Protein AF-A0A3M1GR40-F1 (afdb_monomer)

Nearest PDB structures (foldseek):
  3zx6-assembly1_A  TM=4.161E-01  e=8.508E-01  Archaeoglobus fulgidus DSM 4304
  8i4v-assembly1_A  TM=2.698E-01  e=1.236E+00  Saccharomyces cerevisiae S288C
  5nnv-assembly2_B  TM=3.455E-01  e=3.229E+00  Bacillus subtilis subsp. subtilis str. 168

Structure (mmCIF, N/CA/C/O backbone):
data_AF-A0A3M1GR40-F1
#
_entry.id   AF-A0A3M1GR40-F1
#
loop_
_atom_site.group_PDB
_atom_site.id
_atom_site.type_symbol
_atom_site.label_atom_id
_atom_site.label_alt_id
_atom_site.label_comp_id
_atom_site.label_asym_id
_atom_site.label_entity_id
_atom_site.label_seq_id
_atom_site.pdbx_PDB_ins_code
_atom_site.Cartn_x
_atom_site.Cartn_y
_atom_site.Cartn_z
_atom_site.occupancy
_atom_site.B_iso_or_equiv
_atom_site.auth_seq_id
_atom_site.auth_comp_id
_atom_site.auth_asym_id
_atom_site.auth_atom_id
_atom_site.pdbx_PDB_model_num
ATOM 1 N N . MET A 1 1 ? -37.487 0.324 47.961 1.00 52.28 1 MET A N 1
ATOM 2 C CA . MET A 1 1 ? -36.800 1.631 47.841 1.00 52.28 1 MET A CA 1
ATOM 3 C C . MET A 1 1 ? -36.993 2.148 46.426 1.00 52.28 1 MET A C 1
ATOM 5 O O . MET A 1 1 ? -36.782 1.381 45.498 1.00 52.28 1 MET A O 1
ATOM 9 N N . ASP A 1 2 ? -37.386 3.411 46.249 1.00 66.00 2 ASP A N 1
ATOM 10 C CA . ASP A 1 2 ? -37.457 4.036 44.921 1.00 66.00 2 ASP A CA 1
ATOM 11 C C . ASP A 1 2 ? -36.054 4.496 44.481 1.00 66.00 2 ASP A C 1
ATOM 13 O O . ASP A 1 2 ? -35.613 5.621 44.739 1.00 66.00 2 ASP A O 1
ATOM 17 N N . ILE A 1 3 ? -35.320 3.570 43.860 1.00 63.16 3 ILE A N 1
ATOM 18 C CA . ILE A 1 3 ? -33.939 3.755 43.388 1.00 63.16 3 ILE A CA 1
ATOM 19 C C . ILE A 1 3 ? -33.863 4.894 42.358 1.00 63.16 3 ILE A C 1
ATOM 21 O O . ILE A 1 3 ? -32.904 5.671 42.349 1.00 63.16 3 ILE A O 1
ATOM 25 N N . ARG A 1 4 ? -34.906 5.057 41.533 1.00 61.78 4 ARG A N 1
ATOM 26 C CA . ARG A 1 4 ? -34.975 6.104 40.505 1.00 61.78 4 ARG A CA 1
ATOM 27 C C . ARG A 1 4 ? -35.069 7.490 41.131 1.00 61.78 4 ARG A C 1
ATOM 29 O O . ARG A 1 4 ? -34.371 8.406 40.692 1.00 61.78 4 ARG A O 1
ATOM 36 N N . GLY A 1 5 ? -35.874 7.636 42.183 1.00 66.94 5 GLY A N 1
ATOM 37 C CA . GLY A 1 5 ? -35.961 8.874 42.958 1.00 66.94 5 GLY A CA 1
ATOM 38 C C . GLY A 1 5 ? -34.639 9.248 43.640 1.00 66.94 5 GLY A C 1
ATOM 39 O O . GLY A 1 5 ? -34.243 10.416 43.626 1.00 66.94 5 GLY A O 1
ATOM 40 N N . ALA A 1 6 ? -33.922 8.261 44.187 1.00 61.31 6 ALA A N 1
ATOM 41 C CA . ALA A 1 6 ? -32.633 8.471 44.850 1.00 61.31 6 ALA A CA 1
ATOM 42 C C . ALA A 1 6 ? -31.512 8.863 43.870 1.00 61.31 6 ALA A C 1
ATOM 44 O O . ALA A 1 6 ? -30.743 9.785 44.154 1.00 61.31 6 ALA A O 1
ATOM 45 N N . LEU A 1 7 ? -31.450 8.221 42.698 1.00 65.25 7 LEU A N 1
ATOM 46 C CA . LEU A 1 7 ? -30.501 8.574 41.638 1.00 65.25 7 LEU A CA 1
ATOM 47 C C . LEU A 1 7 ? -30.764 9.981 41.100 1.00 65.25 7 LEU A C 1
ATOM 49 O O . LEU A 1 7 ? -29.833 10.780 41.051 1.00 65.25 7 LEU A O 1
ATOM 53 N N . ARG A 1 8 ? -32.026 10.334 40.808 1.00 69.06 8 ARG A N 1
ATOM 54 C CA . ARG A 1 8 ? -32.392 11.683 40.333 1.00 69.06 8 ARG A CA 1
ATOM 55 C C . ARG A 1 8 ? -31.974 12.799 41.289 1.00 69.06 8 ARG A C 1
ATOM 57 O O . ARG A 1 8 ? -31.613 13.873 40.822 1.00 69.06 8 ARG A O 1
ATOM 64 N N . LYS A 1 9 ? -32.023 12.558 42.604 1.00 59.38 9 LYS A N 1
ATOM 65 C CA . LYS A 1 9 ? -31.605 13.538 43.622 1.00 59.38 9 LYS A CA 1
ATOM 66 C C . LYS A 1 9 ? -30.085 13.707 43.719 1.00 59.38 9 LYS A C 1
ATOM 68 O O . LYS A 1 9 ? -29.641 14.744 44.196 1.00 59.38 9 LYS A O 1
ATOM 73 N N . ARG A 1 10 ? -29.295 12.710 43.300 1.00 55.69 10 ARG A N 1
ATOM 74 C CA . ARG A 1 10 ? -27.820 12.741 43.350 1.00 55.69 10 ARG A CA 1
ATOM 75 C C . ARG A 1 10 ? -27.152 13.057 42.013 1.00 55.69 10 ARG A C 1
ATOM 77 O O . ARG A 1 10 ? -26.004 13.486 42.014 1.00 55.69 10 ARG A O 1
ATOM 84 N N . THR A 1 11 ? -27.826 12.847 40.886 1.00 60.72 11 THR A N 1
ATOM 85 C CA . THR A 1 11 ? -27.297 13.215 39.569 1.00 60.72 11 THR A CA 1
ATOM 86 C C . THR A 1 11 ? -27.483 14.707 39.324 1.00 60.72 11 THR A C 1
ATOM 88 O O . THR A 1 11 ? -28.595 15.169 39.067 1.00 60.72 11 THR A O 1
ATOM 91 N N . GLU A 1 12 ? -26.388 15.459 39.385 1.00 71.19 12 GLU A N 1
ATOM 92 C CA . GLU A 1 12 ? -26.372 16.875 39.033 1.00 71.19 12 GLU A CA 1
ATOM 93 C C . GLU A 1 12 ? -26.513 17.027 37.510 1.00 71.19 12 GLU A C 1
ATOM 95 O O . GLU A 1 12 ? -25.747 16.452 36.731 1.00 71.19 12 GLU A O 1
ATOM 100 N N . ARG A 1 13 ? -27.524 17.777 37.057 1.00 65.81 13 ARG A N 1
ATOM 101 C CA . ARG A 1 13 ? -27.704 18.077 35.632 1.00 65.81 13 ARG A CA 1
ATOM 102 C C . ARG A 1 13 ? -26.687 19.133 35.215 1.00 65.81 13 ARG A C 1
ATOM 104 O O . ARG A 1 13 ? -26.934 20.325 35.363 1.00 65.81 13 ARG A O 1
ATOM 111 N N . VAL A 1 14 ? -25.557 18.696 34.669 1.00 76.12 14 VAL A N 1
ATOM 112 C CA . VAL A 1 14 ? -24.568 19.605 34.081 1.00 76.12 14 VAL A CA 1
ATOM 113 C C . VAL A 1 14 ? -24.904 19.816 32.599 1.00 76.12 14 VAL A C 1
ATOM 115 O O . VAL A 1 14 ? -24.970 18.839 31.851 1.00 76.12 14 VAL A O 1
ATOM 118 N N . PRO A 1 15 ? -25.130 21.060 32.138 1.00 77.88 15 PRO A N 1
ATOM 119 C CA . PRO A 1 15 ? -25.413 21.321 30.731 1.00 77.88 15 PRO A CA 1
ATOM 120 C C . PRO A 1 15 ? -24.187 21.016 29.858 1.00 77.88 15 PRO A C 1
ATOM 122 O O . PRO A 1 15 ? -23.057 21.329 30.235 1.00 77.88 15 PRO A O 1
ATOM 125 N N . LEU A 1 16 ? -24.415 20.475 28.656 1.00 76.12 16 LEU A N 1
ATOM 126 C CA . LEU A 1 16 ? -23.364 20.072 27.704 1.00 76.12 16 LEU A CA 1
ATOM 127 C C . LEU A 1 16 ? -22.321 21.172 27.451 1.00 76.12 16 LEU A C 1
ATOM 129 O O . LEU A 1 16 ? -21.125 20.908 27.493 1.00 76.12 16 LEU A O 1
ATOM 133 N N . ARG A 1 17 ? -22.754 22.432 27.319 1.00 81.38 17 ARG A N 1
ATOM 134 C CA . ARG A 1 17 ? -21.855 23.587 27.128 1.00 81.38 17 ARG A CA 1
ATOM 135 C C . ARG A 1 17 ? -20.876 23.814 28.287 1.00 81.38 17 ARG A C 1
ATOM 137 O O . ARG A 1 17 ? -19.798 24.362 28.080 1.00 81.38 17 ARG A O 1
ATOM 144 N N . ALA A 1 18 ? -21.240 23.441 29.515 1.00 81.88 18 ALA A N 1
ATOM 145 C CA . ALA A 1 18 ? -20.346 23.553 30.669 1.00 81.88 18 ALA A CA 1
ATOM 146 C C . ALA A 1 18 ? -19.299 22.428 30.692 1.00 81.88 18 ALA A C 1
ATOM 148 O O . ALA A 1 18 ? -18.180 22.643 31.156 1.00 81.88 18 ALA A O 1
ATOM 149 N N . LEU A 1 19 ? -19.643 21.252 30.158 1.00 80.25 19 LEU A N 1
ATOM 150 C CA . LEU A 1 19 ? -18.709 20.140 29.968 1.00 80.25 19 LEU A CA 1
ATOM 151 C C . LEU A 1 19 ? -17.734 20.437 28.822 1.00 80.25 19 LEU A C 1
ATOM 153 O O . LEU A 1 19 ? -16.531 20.246 28.980 1.00 80.25 19 LEU A O 1
ATOM 157 N N . GLU A 1 20 ? -18.226 21.030 27.738 1.00 82.19 20 GLU A N 1
ATOM 158 C CA . GLU A 1 20 ? -17.416 21.461 26.599 1.00 82.19 20 GLU A CA 1
ATOM 159 C C . GLU A 1 20 ? -16.389 22.541 26.986 1.00 82.19 20 GLU A C 1
ATOM 161 O O . GLU A 1 20 ? -15.205 22.400 26.682 1.00 82.19 20 GLU A O 1
ATOM 166 N N . ARG A 1 21 ? -16.786 23.564 27.767 1.00 88.44 21 ARG A N 1
ATOM 167 C CA . ARG A 1 21 ? -15.850 24.570 28.325 1.00 88.44 21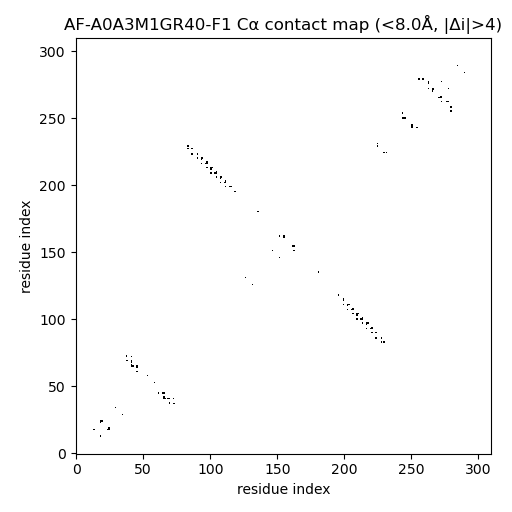 ARG A CA 1
ATOM 168 C C . ARG A 1 21 ? -14.785 23.975 29.246 1.00 88.44 21 ARG A C 1
ATOM 170 O O . ARG A 1 21 ? -13.725 24.567 29.411 1.00 88.44 21 ARG A O 1
ATOM 177 N N . ARG A 1 22 ? -15.066 22.824 29.858 1.00 83.50 22 ARG A N 1
ATOM 178 C CA . ARG A 1 22 ? -14.111 22.064 30.678 1.00 83.50 22 ARG A CA 1
ATOM 179 C C . ARG A 1 22 ? -13.243 21.108 29.849 1.00 83.50 22 ARG A C 1
ATOM 181 O O . ARG A 1 22 ? -12.450 20.372 30.422 1.00 83.50 22 ARG A O 1
ATOM 188 N N . GLY A 1 23 ? -13.379 21.120 28.522 1.00 82.12 23 GLY A N 1
ATOM 189 C CA . GLY A 1 23 ? -12.598 20.297 27.600 1.00 82.12 23 GLY A CA 1
ATOM 190 C C . GLY A 1 23 ? -13.147 18.884 27.388 1.00 82.12 23 GLY A C 1
ATOM 191 O O . GLY A 1 23 ? -12.517 18.088 26.691 1.00 82.12 23 GLY A O 1
ATOM 192 N N . PHE A 1 24 ? -14.316 18.549 27.941 1.00 71.69 24 PHE A N 1
ATOM 193 C CA . PHE A 1 24 ? -14.949 17.254 27.702 1.00 71.69 24 PHE A CA 1
ATOM 194 C C . PHE A 1 24 ? -15.697 17.285 26.367 1.00 71.69 24 PHE A C 1
ATOM 196 O O . PHE A 1 24 ? -16.754 17.900 26.253 1.00 71.69 24 PHE A O 1
ATOM 203 N N . ARG A 1 25 ? -15.145 16.609 25.353 1.00 67.81 25 ARG A N 1
ATOM 204 C CA . ARG A 1 25 ? -15.776 16.458 24.026 1.00 67.81 25 ARG A CA 1
ATOM 205 C C . ARG A 1 25 ? -16.829 15.349 23.976 1.00 67.81 25 ARG A C 1
ATOM 207 O O . ARG A 1 25 ? -17.653 15.325 23.073 1.00 67.81 25 ARG A O 1
ATOM 214 N N . SER A 1 26 ? -16.798 14.427 24.931 1.00 65.25 26 SER A N 1
ATOM 215 C CA . SER A 1 26 ? -17.775 13.350 25.071 1.00 65.25 26 SER A CA 1
ATOM 216 C C . SER A 1 26 ? -18.008 13.047 26.546 1.00 65.25 26 SER A C 1
ATOM 218 O O . SER A 1 26 ? -17.108 13.173 27.379 1.00 65.25 26 SER A O 1
ATOM 220 N N . VAL A 1 27 ? -19.245 12.680 26.871 1.00 70.19 27 VAL A N 1
ATOM 221 C CA . VAL A 1 27 ? -19.681 12.350 28.228 1.00 70.19 27 VAL A CA 1
ATOM 222 C C . VAL A 1 27 ? -20.248 10.945 28.171 1.00 70.19 27 VAL A C 1
ATOM 224 O O . VAL A 1 27 ? -21.226 10.702 27.468 1.00 70.19 27 VAL A O 1
ATOM 227 N N . GLN A 1 28 ? -19.628 10.008 28.884 1.00 60.41 28 GLN A N 1
ATOM 228 C CA . GLN A 1 28 ? -20.180 8.664 29.003 1.00 60.41 28 GLN A CA 1
ATOM 229 C C . GLN A 1 28 ? -21.369 8.700 29.955 1.00 60.41 28 GLN A C 1
ATOM 231 O O . GLN A 1 28 ? -21.217 8.942 31.153 1.00 60.41 28 GLN A O 1
ATOM 236 N N . VAL A 1 29 ? -22.553 8.461 29.404 1.00 74.69 29 VAL A N 1
ATOM 237 C CA . VAL A 1 29 ? -23.775 8.292 30.181 1.00 74.69 29 VAL A CA 1
ATOM 238 C C . VAL A 1 29 ? -23.969 6.795 30.391 1.00 74.69 29 VAL A C 1
ATOM 240 O O . VAL A 1 29 ? -23.977 6.028 29.430 1.00 74.69 29 VAL A O 1
ATOM 243 N N . LEU A 1 30 ? -24.081 6.364 31.647 1.00 72.25 30 LEU A N 1
ATOM 244 C CA . LEU A 1 30 ? -24.491 4.996 31.950 1.00 72.25 30 LEU A CA 1
ATOM 245 C C . LEU A 1 30 ? -25.978 4.858 31.629 1.00 72.25 30 LEU A C 1
ATOM 247 O O . LEU A 1 30 ? -26.785 5.653 32.112 1.00 72.25 30 LEU A O 1
ATOM 251 N N . ASP A 1 31 ? -26.331 3.851 30.831 1.00 79.44 31 ASP A N 1
ATOM 252 C CA . ASP A 1 31 ? -27.732 3.513 30.592 1.00 79.44 31 ASP A CA 1
ATOM 253 C C . ASP A 1 31 ? -28.401 3.110 31.916 1.00 79.44 31 ASP A C 1
ATOM 255 O O . ASP A 1 31 ? -27.802 2.441 32.765 1.00 79.44 31 ASP A O 1
ATOM 259 N N . MET A 1 32 ? -29.660 3.510 32.084 1.00 77.94 32 MET A N 1
ATOM 260 C CA . MET A 1 32 ? -30.473 3.166 33.245 1.00 77.94 32 MET A CA 1
ATOM 261 C C . MET A 1 32 ? -30.549 1.649 33.426 1.00 77.94 32 MET A C 1
ATOM 263 O O . MET A 1 32 ? -30.427 1.175 34.550 1.00 77.94 32 MET A O 1
ATOM 267 N N . ARG A 1 33 ? -30.655 0.883 32.332 1.00 74.94 33 ARG A N 1
ATOM 268 C CA . ARG A 1 33 ? -30.658 -0.590 32.379 1.00 74.94 33 ARG A CA 1
ATOM 269 C C . ARG A 1 33 ? -29.377 -1.152 32.992 1.00 74.94 33 ARG A C 1
ATOM 271 O O . ARG A 1 33 ? -29.419 -2.096 33.774 1.00 74.94 33 ARG A O 1
ATOM 278 N N . THR A 1 34 ? -28.233 -0.550 32.674 1.00 74.31 34 THR A N 1
ATOM 279 C CA . THR A 1 34 ? -26.935 -0.946 33.233 1.00 74.31 34 THR A CA 1
ATOM 280 C C . THR A 1 34 ? -26.857 -0.633 34.720 1.00 74.31 34 THR A C 1
ATOM 282 O O . THR A 1 34 ? -26.359 -1.453 35.485 1.00 74.31 34 THR A O 1
ATOM 285 N N . ILE A 1 35 ? -27.367 0.528 35.139 1.00 81.31 35 ILE A N 1
ATOM 286 C CA . ILE A 1 35 ? -27.429 0.894 36.558 1.00 81.31 35 ILE A CA 1
ATOM 287 C C . ILE A 1 35 ? -28.346 -0.073 37.311 1.00 81.31 35 ILE A C 1
ATOM 289 O O . ILE A 1 35 ? -27.940 -0.593 38.344 1.00 81.31 35 ILE A O 1
ATOM 293 N N . GLU A 1 36 ? -29.543 -0.350 36.785 1.00 81.12 36 GLU A N 1
ATOM 294 C CA . GLU A 1 36 ? -30.488 -1.313 37.362 1.00 81.12 36 GLU A CA 1
ATOM 295 C C . GLU A 1 36 ? -29.836 -2.696 37.508 1.00 81.12 36 GLU A C 1
ATOM 297 O O . GLU A 1 36 ? -29.871 -3.261 38.596 1.00 81.12 36 GLU A O 1
ATOM 302 N N . ARG A 1 37 ? -29.130 -3.182 36.476 1.00 80.56 37 ARG A N 1
ATOM 303 C CA . ARG A 1 37 ? -28.383 -4.448 36.527 1.00 80.56 37 ARG A CA 1
ATOM 304 C C . ARG A 1 37 ? -27.306 -4.465 37.616 1.00 80.56 37 ARG A C 1
ATOM 306 O O . ARG A 1 37 ? -27.267 -5.410 38.391 1.00 80.56 37 ARG A O 1
ATOM 313 N N . ILE A 1 38 ? -26.462 -3.431 37.697 1.00 79.19 38 ILE A N 1
ATOM 314 C CA . ILE A 1 38 ? -25.390 -3.351 38.709 1.00 79.19 38 ILE A CA 1
ATOM 315 C C . ILE A 1 38 ? -25.983 -3.311 40.124 1.00 79.19 38 ILE A C 1
ATOM 317 O O . ILE A 1 38 ? -25.435 -3.914 41.042 1.00 79.19 38 ILE A O 1
ATOM 321 N N . VAL A 1 39 ? -27.104 -2.607 40.314 1.00 82.69 39 VAL A N 1
ATOM 322 C CA . VAL A 1 39 ? -27.797 -2.573 41.608 1.00 82.69 39 VAL A CA 1
ATOM 323 C C . VAL A 1 39 ? -28.384 -3.943 41.946 1.00 82.69 39 VAL A C 1
ATOM 325 O O . VAL A 1 39 ? -28.192 -4.399 43.069 1.00 82.69 39 VAL A O 1
ATOM 328 N N . SER A 1 40 ? -29.063 -4.605 41.005 1.00 79.50 40 SER A N 1
ATOM 329 C CA . SER A 1 40 ? -29.600 -5.955 41.203 1.00 79.50 40 SER A CA 1
ATOM 330 C C . SER A 1 40 ? -28.504 -6.950 41.579 1.00 79.50 40 SER A C 1
ATOM 332 O O . SER A 1 40 ? -28.652 -7.649 42.573 1.00 79.50 40 SER A O 1
ATOM 334 N N . GLU A 1 41 ? -27.382 -6.944 40.857 1.00 79.31 41 GLU A N 1
ATOM 335 C CA . GLU A 1 41 ? -26.243 -7.835 41.102 1.00 79.31 41 GLU A CA 1
ATOM 336 C C . GLU A 1 41 ? -25.580 -7.568 42.464 1.00 79.31 41 GLU A C 1
ATOM 338 O O . GLU A 1 41 ? -25.295 -8.502 43.210 1.00 79.31 41 GLU A O 1
ATOM 343 N N . ALA A 1 42 ? -25.403 -6.296 42.845 1.00 79.81 42 ALA A N 1
ATOM 344 C CA . ALA A 1 42 ? -24.881 -5.933 44.165 1.00 79.81 42 ALA A CA 1
ATOM 345 C C . ALA A 1 42 ? -25.801 -6.409 45.302 1.00 79.81 42 ALA A C 1
ATOM 347 O O . ALA A 1 42 ? -25.334 -6.919 46.317 1.00 79.81 42 ALA A O 1
ATOM 348 N N . VAL A 1 43 ? -27.114 -6.230 45.139 1.00 80.56 43 VAL A N 1
ATOM 349 C CA . VAL A 1 43 ? -28.114 -6.636 46.133 1.00 80.56 43 VAL A CA 1
ATOM 350 C C . VAL A 1 43 ? -28.176 -8.162 46.243 1.00 80.56 43 VAL A C 1
ATOM 352 O O . VAL A 1 43 ? -28.169 -8.689 47.352 1.00 80.56 43 VAL A O 1
ATOM 355 N N . GLU A 1 44 ? -28.174 -8.871 45.116 1.00 79.38 44 GLU A N 1
ATOM 356 C CA . GLU A 1 44 ? -28.170 -10.334 45.056 1.00 79.38 44 GLU A CA 1
ATOM 357 C C . GLU A 1 44 ? -26.922 -10.930 45.724 1.00 79.38 44 GLU A C 1
ATOM 359 O O . GLU A 1 44 ? -27.051 -11.816 46.566 1.00 79.38 44 GLU A O 1
ATOM 364 N N . GLN A 1 45 ? -25.726 -10.387 45.464 1.00 79.62 45 GLN A N 1
ATOM 365 C CA . GLN A 1 45 ? -24.488 -10.838 46.116 1.00 79.62 45 GLN A CA 1
ATOM 366 C C . GLN A 1 45 ? -24.516 -10.680 47.643 1.00 79.62 45 GLN A C 1
ATOM 368 O O . GLN A 1 45 ? -23.987 -11.530 48.361 1.00 79.62 45 GLN A O 1
ATOM 373 N N . VAL A 1 46 ? -25.132 -9.609 48.153 1.00 82.12 46 VAL A N 1
ATOM 374 C CA . VAL A 1 46 ? -25.282 -9.406 49.601 1.00 82.12 46 VAL A CA 1
ATOM 375 C C . VAL A 1 46 ? -26.318 -10.367 50.187 1.00 82.12 46 VAL A C 1
ATOM 377 O O . VAL A 1 46 ? -26.072 -10.938 51.247 1.00 82.12 46 VAL A O 1
ATOM 380 N N . PHE A 1 47 ? -27.433 -10.616 49.494 1.00 78.75 47 PHE A N 1
ATOM 381 C CA . PHE A 1 47 ? -28.428 -11.599 49.939 1.00 78.75 47 PHE A CA 1
ATOM 382 C C . PHE A 1 47 ? -27.882 -13.030 49.960 1.00 78.75 47 PHE A C 1
ATOM 384 O O . PHE A 1 47 ? -28.145 -13.749 50.919 1.00 78.75 47 PHE A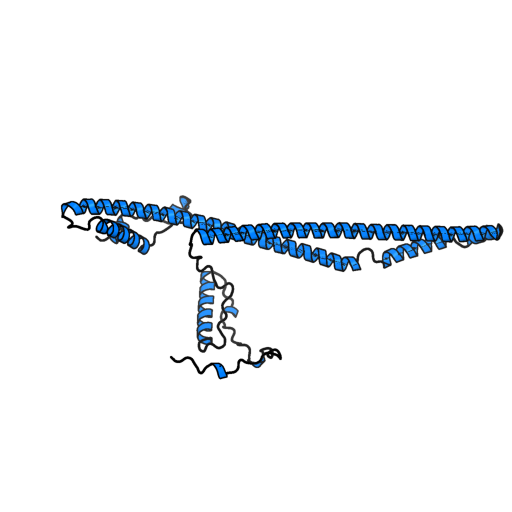 O 1
ATOM 391 N N . VAL A 1 48 ? -27.071 -13.419 48.972 1.00 81.06 48 VAL A N 1
ATOM 392 C CA . VAL A 1 48 ? -26.389 -14.725 48.953 1.00 81.06 48 VAL A CA 1
ATOM 393 C C . VAL A 1 48 ? -25.438 -14.879 50.148 1.00 81.06 48 VAL A C 1
ATOM 395 O O . VAL A 1 48 ? -25.310 -15.970 50.694 1.00 81.06 48 VAL A O 1
ATOM 398 N N . ARG A 1 49 ? -24.790 -13.799 50.609 1.00 81.56 49 ARG A N 1
ATOM 399 C CA . ARG A 1 49 ? -23.926 -13.847 51.807 1.00 81.56 49 ARG A CA 1
ATOM 400 C C . ARG A 1 49 ? -24.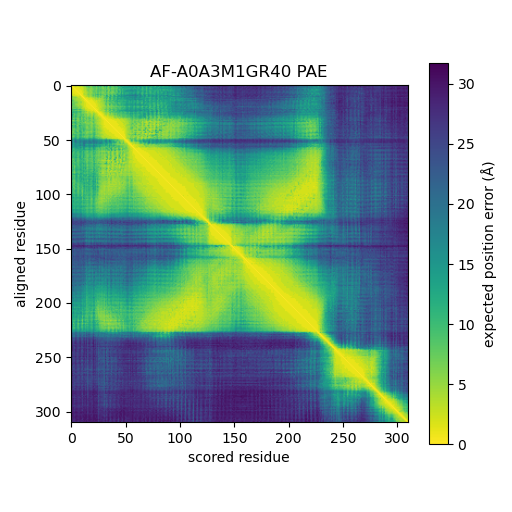708 -13.933 53.124 1.00 81.56 49 ARG A C 1
ATOM 402 O O . ARG A 1 49 ? -24.193 -14.515 54.075 1.00 81.56 49 ARG A O 1
ATOM 409 N N . HIS A 1 50 ? -25.923 -13.383 53.185 1.00 80.62 50 HIS A N 1
ATOM 410 C CA . HIS A 1 50 ? -26.769 -13.316 54.391 1.00 80.62 50 HIS A CA 1
ATOM 411 C C . HIS A 1 50 ? -27.944 -14.308 54.359 1.00 80.62 50 HIS A C 1
ATOM 413 O O . HIS A 1 50 ? -29.028 -14.007 54.845 1.00 80.62 50 HIS A O 1
ATOM 419 N N . GLU A 1 51 ? -27.737 -15.507 53.810 1.00 70.00 51 GLU A N 1
ATOM 420 C CA . GLU A 1 51 ? -28.748 -16.561 53.579 1.00 70.00 51 GLU A CA 1
ATOM 421 C C . GLU A 1 51 ? -29.550 -17.039 54.825 1.00 70.00 51 GLU A C 1
ATOM 423 O O . GLU A 1 51 ? -30.390 -17.932 54.715 1.00 70.00 51 GLU A O 1
ATOM 428 N N . ARG A 1 52 ? -29.341 -16.469 56.023 1.00 57.94 52 ARG A N 1
ATOM 429 C CA . ARG A 1 52 ? -30.057 -16.808 57.265 1.00 57.94 52 ARG A CA 1
ATOM 430 C C . ARG A 1 52 ? -30.688 -15.573 57.912 1.00 57.94 52 ARG A C 1
ATOM 432 O O . ARG A 1 52 ? -29.996 -14.609 58.194 1.00 57.94 52 ARG A O 1
ATOM 439 N N . GLU A 1 53 ? -32.002 -15.669 58.129 1.00 67.94 53 GLU A N 1
ATOM 440 C CA . GLU A 1 53 ? -32.901 -14.795 58.906 1.00 67.94 53 GLU A CA 1
ATOM 441 C C . GLU A 1 53 ? -32.387 -13.381 59.220 1.00 67.94 53 GLU A C 1
ATOM 443 O O . GLU A 1 53 ? -31.840 -13.118 60.285 1.00 67.94 53 GLU A O 1
ATOM 448 N N . VAL A 1 54 ? -32.665 -12.449 58.304 1.00 72.00 54 VAL A N 1
ATOM 449 C CA . VAL A 1 54 ? -32.309 -11.034 58.455 1.00 72.00 54 VAL A CA 1
ATOM 450 C C . VAL A 1 54 ? -33.092 -10.395 59.607 1.00 72.00 54 VAL A C 1
ATOM 452 O O . VAL A 1 54 ? -34.291 -10.111 59.484 1.00 72.00 54 VAL A O 1
ATOM 455 N N . SER A 1 55 ? -32.415 -10.110 60.718 1.00 80.06 55 SER A N 1
ATOM 456 C CA . SER A 1 55 ? -32.997 -9.386 61.850 1.00 80.06 55 SER A CA 1
ATOM 457 C C . SER A 1 55 ? -33.152 -7.884 61.542 1.00 80.06 55 SER A C 1
ATOM 459 O O . SER A 1 55 ? -32.506 -7.321 60.655 1.00 80.06 55 SER A O 1
ATOM 461 N N . ALA A 1 56 ? -34.022 -7.170 62.271 1.00 73.19 56 ALA A N 1
ATOM 462 C CA . ALA A 1 56 ? -34.240 -5.734 62.038 1.00 73.19 56 ALA A CA 1
ATOM 463 C C . ALA A 1 56 ? -32.969 -4.876 62.243 1.00 73.19 56 ALA A C 1
ATOM 465 O O . ALA A 1 56 ? -32.866 -3.805 61.642 1.00 73.19 56 ALA A O 1
ATOM 466 N N . GLY A 1 57 ? -32.003 -5.353 63.042 1.00 76.44 57 GLY A N 1
ATOM 467 C CA . GLY A 1 57 ? -30.704 -4.704 63.251 1.00 76.44 57 GLY A CA 1
ATOM 468 C C . GLY A 1 57 ? -29.727 -4.876 62.081 1.00 76.44 57 GLY A C 1
ATOM 469 O O . GLY A 1 57 ? -28.933 -3.978 61.812 1.00 76.44 57 GLY A O 1
ATOM 470 N N . GLU A 1 58 ? -29.837 -5.967 61.323 1.00 78.75 58 GLU A N 1
ATOM 471 C CA . GLU A 1 58 ? -28.958 -6.280 60.183 1.00 78.75 58 GLU A CA 1
ATOM 472 C C . GLU A 1 58 ? -29.313 -5.504 58.911 1.00 78.75 58 GLU A C 1
ATOM 474 O O . GLU A 1 58 ? -28.524 -5.417 57.973 1.00 78.75 58 GLU A O 1
ATOM 479 N N . ARG A 1 59 ? -30.481 -4.855 58.862 1.00 75.38 59 ARG A N 1
ATOM 480 C CA . ARG A 1 59 ? -30.870 -4.045 57.696 1.00 75.38 59 ARG A CA 1
ATOM 481 C C . ARG A 1 59 ? -29.877 -2.918 57.408 1.00 75.38 59 ARG A C 1
ATOM 483 O O . ARG A 1 59 ? -29.612 -2.622 56.246 1.00 75.38 59 ARG A O 1
ATOM 490 N N . GLY A 1 60 ? -29.319 -2.304 58.454 1.00 78.56 60 GLY A N 1
ATOM 491 C CA . GLY A 1 60 ? -28.332 -1.232 58.312 1.00 78.56 60 GLY A CA 1
ATOM 492 C C . GLY A 1 60 ? -26.981 -1.727 57.790 1.00 78.56 60 GLY A C 1
ATOM 493 O O . GLY A 1 60 ? -26.353 -1.048 56.977 1.00 78.56 60 GLY A O 1
ATOM 494 N N . THR A 1 61 ? -26.551 -2.918 58.215 1.00 82.94 61 THR A N 1
ATOM 495 C CA . THR A 1 61 ? -25.296 -3.533 57.758 1.00 82.94 61 THR A CA 1
ATOM 496 C C . THR A 1 61 ? -25.427 -4.015 56.315 1.00 82.94 61 THR A C 1
ATOM 498 O O . THR A 1 61 ? -24.574 -3.676 55.499 1.00 82.94 61 THR A O 1
ATOM 501 N N . ILE A 1 62 ? -26.545 -4.657 55.959 1.00 81.75 62 ILE A N 1
ATOM 502 C CA . ILE A 1 62 ? -26.873 -5.064 54.581 1.00 81.75 62 ILE A CA 1
ATOM 503 C C . ILE A 1 62 ? -26.912 -3.857 53.638 1.00 81.75 62 ILE A C 1
ATOM 505 O O . ILE A 1 62 ? -26.349 -3.903 52.546 1.00 81.75 62 ILE A O 1
ATOM 509 N N . GLU A 1 63 ? -27.535 -2.744 54.044 1.00 78.94 63 GLU A N 1
ATOM 510 C CA . GLU A 1 63 ? -27.566 -1.532 53.218 1.00 78.94 63 GLU A CA 1
ATOM 511 C C . GLU A 1 63 ? -26.159 -0.946 53.013 1.00 78.94 63 GLU A C 1
ATOM 513 O O . GLU A 1 63 ? -25.834 -0.469 51.921 1.00 78.94 63 GLU A O 1
ATOM 518 N N . HIS A 1 64 ? -25.316 -0.961 54.049 1.00 81.88 64 HIS A N 1
ATOM 519 C CA . HIS A 1 64 ? -23.941 -0.484 53.942 1.00 81.88 64 HIS A CA 1
ATOM 520 C C . HIS A 1 64 ? -23.097 -1.380 53.025 1.00 81.88 64 HIS A C 1
ATOM 522 O O . HIS A 1 64 ? -22.420 -0.861 52.136 1.00 81.88 64 HIS A O 1
ATOM 528 N N . GLU A 1 65 ? -23.185 -2.701 53.180 1.00 82.25 65 GLU A N 1
ATOM 529 C CA . GLU A 1 65 ? -22.485 -3.680 52.341 1.00 82.25 65 GLU A CA 1
ATOM 530 C C . GLU A 1 65 ? -22.936 -3.603 50.878 1.00 82.25 65 GLU A C 1
ATOM 532 O O . GLU A 1 65 ? -22.095 -3.513 49.985 1.00 82.25 65 GLU A O 1
ATOM 537 N N . ALA A 1 66 ? -24.243 -3.508 50.615 1.00 80.38 66 ALA A N 1
ATOM 538 C CA . ALA A 1 66 ? -24.768 -3.364 49.256 1.00 80.38 66 ALA A CA 1
ATOM 539 C C . ALA A 1 66 ? -24.288 -2.068 48.588 1.00 80.38 66 ALA A C 1
ATOM 541 O O . ALA A 1 66 ? -23.976 -2.056 47.398 1.00 80.38 66 ALA A O 1
ATOM 542 N N . LYS A 1 67 ? -24.167 -0.967 49.346 1.00 80.81 67 LYS A N 1
ATOM 543 C CA . LYS A 1 67 ? -23.570 0.281 48.839 1.00 80.81 67 LYS A CA 1
ATOM 544 C C . LYS A 1 67 ? -22.086 0.117 48.520 1.00 80.81 67 LYS A C 1
ATOM 546 O O . LYS A 1 67 ? -21.637 0.665 47.514 1.00 80.81 67 LYS A O 1
ATOM 551 N N . GLN A 1 68 ? -21.327 -0.590 49.357 1.00 86.00 68 GLN A N 1
ATOM 552 C CA . GLN A 1 68 ? -19.908 -0.843 49.106 1.00 86.00 68 GLN A CA 1
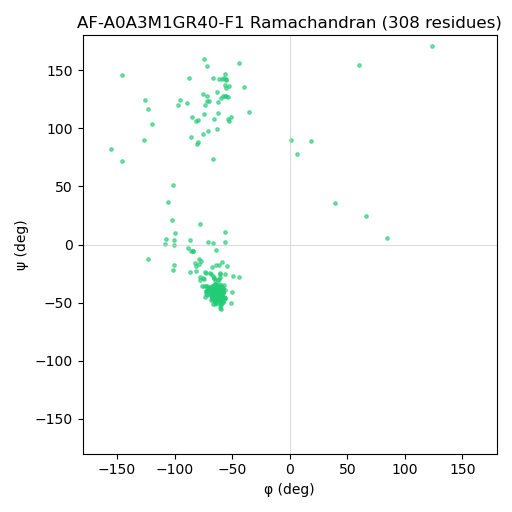ATOM 553 C C . GLN A 1 68 ? -19.703 -1.719 47.864 1.00 86.00 68 GLN A C 1
ATOM 555 O O . GLN A 1 68 ? -18.920 -1.342 46.991 1.00 86.00 68 GLN A O 1
ATOM 560 N N . GLU A 1 69 ? -20.448 -2.821 47.732 1.00 82.19 69 GLU A N 1
ATOM 561 C CA . GLU A 1 69 ? -20.379 -3.695 46.551 1.00 82.19 69 GLU A CA 1
ATOM 562 C C . GLU A 1 69 ? -20.848 -2.960 45.286 1.00 82.19 69 GLU A C 1
ATOM 564 O O . GLU A 1 69 ? -20.180 -3.017 44.256 1.00 82.19 69 GLU A O 1
ATOM 569 N N . PHE A 1 70 ? -21.910 -2.150 45.365 1.00 82.38 70 PHE A N 1
ATOM 570 C CA . PHE A 1 70 ? -22.329 -1.296 44.250 1.00 82.38 70 PHE A CA 1
ATOM 571 C C . PHE A 1 70 ? -21.215 -0.341 43.792 1.00 82.38 70 PHE A C 1
ATOM 573 O O . PHE A 1 70 ? -20.960 -0.213 42.594 1.00 82.38 70 PHE A O 1
ATOM 580 N N . LEU A 1 71 ? -20.524 0.331 44.722 1.00 83.38 71 LEU A N 1
ATOM 581 C CA . LEU A 1 71 ? -19.411 1.227 44.382 1.00 83.38 71 LEU A CA 1
ATOM 582 C C . LEU A 1 71 ? -18.233 0.468 43.762 1.00 83.38 71 LEU A C 1
ATOM 584 O O . LEU A 1 71 ? -17.596 0.987 42.841 1.00 83.38 71 LEU A O 1
ATOM 588 N N . LYS A 1 72 ? -17.962 -0.751 44.235 1.00 87.38 72 LYS A N 1
ATOM 589 C CA . LYS A 1 72 ? -16.932 -1.629 43.678 1.00 87.38 72 LYS A CA 1
ATOM 590 C C . LYS A 1 72 ? -17.272 -2.042 42.244 1.00 87.38 72 LYS A C 1
ATOM 592 O O . LYS A 1 72 ? -16.462 -1.793 41.352 1.00 87.38 72 LYS A O 1
ATOM 597 N N . LEU A 1 73 ? -18.482 -2.550 41.999 1.00 81.88 73 LEU A N 1
ATOM 598 C CA . LEU A 1 73 ? -18.955 -2.909 40.657 1.00 81.88 73 LEU A CA 1
ATOM 599 C C . LEU A 1 73 ? -18.984 -1.697 39.717 1.00 81.88 73 LEU A C 1
ATOM 601 O O . LEU A 1 73 ? -18.605 -1.802 38.553 1.00 81.88 73 LEU A O 1
ATOM 605 N N . LEU A 1 74 ? -19.360 -0.512 40.208 1.00 82.38 74 LEU A N 1
ATOM 606 C CA . LEU A 1 74 ? -19.329 0.718 39.414 1.00 82.38 74 LEU A CA 1
ATOM 607 C C . LEU A 1 74 ? -17.893 1.119 39.041 1.00 82.38 74 LEU A C 1
ATOM 609 O O . LEU A 1 74 ? -17.645 1.544 37.909 1.00 82.38 74 LEU A O 1
ATOM 613 N N . ALA A 1 75 ? -16.932 0.964 39.956 1.00 84.12 75 ALA A N 1
ATOM 614 C CA . ALA A 1 75 ? -15.518 1.206 39.678 1.00 84.12 75 ALA A CA 1
ATOM 615 C C . ALA A 1 75 ? -14.949 0.196 38.669 1.00 84.12 75 ALA A C 1
ATOM 617 O O . ALA A 1 75 ? -14.213 0.590 37.762 1.00 84.12 75 ALA A O 1
ATOM 618 N N . GLU A 1 76 ? -15.308 -1.082 38.786 1.00 85.38 76 GLU A N 1
ATOM 619 C CA . GLU A 1 76 ? -14.952 -2.128 37.823 1.00 85.38 76 GLU A CA 1
ATOM 620 C C . GLU A 1 76 ? -15.562 -1.845 36.446 1.00 85.38 76 GLU A C 1
ATOM 622 O O . GLU A 1 76 ? -14.840 -1.803 35.451 1.00 85.38 76 GLU A O 1
ATOM 627 N N . HIS A 1 77 ? -16.850 -1.508 36.382 1.00 82.06 77 HIS A N 1
ATOM 628 C CA . HIS A 1 77 ? -17.517 -1.125 35.141 1.00 82.06 77 HIS A CA 1
ATOM 629 C C . HIS A 1 77 ? -16.869 0.107 34.493 1.00 82.06 77 HIS A C 1
ATOM 631 O O . HIS A 1 77 ? -16.651 0.139 33.283 1.00 82.06 77 HIS A O 1
ATOM 637 N N . LYS A 1 78 ? -16.486 1.117 35.286 1.00 82.88 78 LYS A N 1
ATOM 638 C CA . LYS A 1 78 ? -15.748 2.288 34.787 1.00 82.88 78 LYS A CA 1
ATOM 639 C C . LYS A 1 78 ? -14.383 1.900 34.208 1.00 82.88 78 LYS A C 1
ATOM 641 O O . LYS A 1 78 ? -13.999 2.438 33.171 1.00 82.88 78 LYS A O 1
ATOM 646 N N . LYS A 1 79 ? -13.658 0.968 34.840 1.00 85.81 79 LYS A N 1
ATOM 647 C CA . LYS A 1 79 ? -12.392 0.432 34.304 1.00 85.81 79 LYS A CA 1
ATOM 648 C C . LYS A 1 79 ? -12.617 -0.300 32.980 1.00 85.81 79 LYS A C 1
ATOM 650 O O . LYS A 1 79 ? -11.860 -0.070 32.040 1.00 85.81 79 LYS A O 1
ATOM 655 N N . VAL A 1 80 ? -13.668 -1.115 32.883 1.00 85.00 80 VAL A N 1
ATOM 656 C CA . VAL A 1 80 ? -14.039 -1.824 31.647 1.00 85.00 80 VAL A CA 1
ATOM 657 C C . VAL A 1 80 ? -14.390 -0.839 30.532 1.00 85.00 80 VAL A C 1
ATOM 659 O O . VAL A 1 80 ? -13.868 -0.966 29.427 1.00 85.00 80 VAL A O 1
ATOM 662 N N . LEU A 1 81 ? -15.196 0.189 30.813 1.00 80.81 81 LEU A N 1
ATOM 663 C CA . LEU A 1 81 ? -15.522 1.237 29.840 1.00 80.81 81 LEU A CA 1
ATOM 664 C C . LEU A 1 81 ? -14.280 1.994 29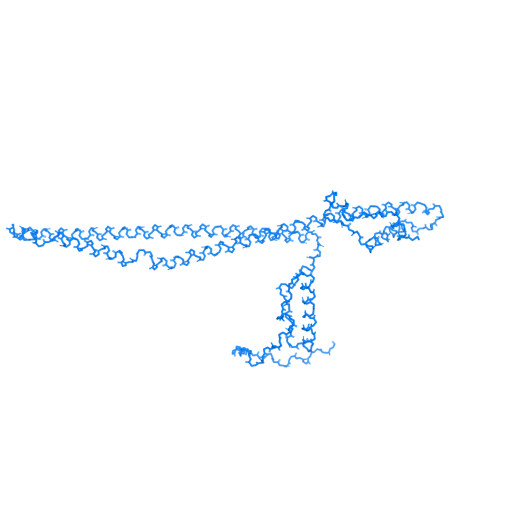.363 1.00 80.81 81 LEU A C 1
ATOM 666 O O . LEU A 1 81 ? -14.127 2.206 28.162 1.00 80.81 81 LEU A O 1
ATOM 670 N N . ALA A 1 82 ? -13.379 2.369 30.275 1.00 84.00 82 ALA A N 1
ATOM 671 C CA . ALA A 1 82 ? -12.127 3.030 29.914 1.00 84.00 82 ALA A CA 1
ATOM 672 C C . ALA A 1 82 ? -11.260 2.129 29.018 1.00 84.00 82 ALA A C 1
ATOM 674 O O . ALA A 1 82 ? -10.787 2.560 27.965 1.00 84.00 82 ALA A O 1
ATOM 675 N N . ALA A 1 83 ? -11.119 0.851 29.384 1.00 85.44 83 ALA A N 1
ATOM 676 C CA . ALA A 1 83 ? -10.387 -0.132 28.594 1.00 85.44 83 ALA A CA 1
ATOM 677 C C . ALA A 1 83 ? -11.029 -0.388 27.219 1.00 85.44 83 ALA A C 1
ATOM 679 O O . ALA A 1 83 ? -10.295 -0.625 26.255 1.00 85.44 83 ALA A O 1
ATOM 680 N N . LYS A 1 84 ? -12.365 -0.326 27.116 1.00 84.31 84 LYS A N 1
ATOM 681 C CA . LYS A 1 84 ? -13.111 -0.418 25.854 1.00 84.31 84 LYS A CA 1
ATOM 682 C C . LYS A 1 84 ? -12.836 0.793 24.967 1.00 84.31 84 LYS A C 1
ATOM 684 O O . LYS A 1 84 ? -12.396 0.608 23.838 1.00 84.31 84 LYS A O 1
ATOM 689 N N . THR A 1 85 ? -12.975 2.010 25.496 1.00 83.62 85 THR A N 1
ATOM 690 C CA . THR A 1 85 ? -12.691 3.232 24.723 1.00 83.62 85 THR A CA 1
ATOM 691 C C . THR A 1 85 ? -11.251 3.311 24.242 1.00 83.62 85 THR A C 1
ATOM 693 O O . THR A 1 85 ? -10.997 3.768 23.134 1.00 83.62 85 THR A O 1
ATOM 696 N N . GLU A 1 86 ? -10.298 2.840 25.046 1.00 86.50 86 GLU A N 1
ATOM 697 C CA . GLU A 1 86 ? -8.900 2.806 24.629 1.00 86.50 86 GLU A CA 1
ATOM 698 C C . GLU A 1 86 ? -8.673 1.777 23.516 1.00 86.50 86 GLU A C 1
ATOM 700 O O . GLU A 1 86 ? -7.928 2.032 22.577 1.00 86.50 86 GLU A O 1
ATOM 705 N N . ALA A 1 87 ? -9.369 0.635 23.559 1.00 83.81 87 ALA A N 1
ATOM 706 C CA . ALA A 1 87 ? -9.326 -0.322 22.456 1.00 83.81 87 ALA A CA 1
ATOM 707 C C . ALA A 1 87 ? -9.910 0.245 21.166 1.00 83.81 87 ALA A C 1
ATOM 709 O O . ALA A 1 87 ? -9.329 0.044 20.109 1.00 83.81 87 ALA A O 1
ATOM 710 N N . GLU A 1 88 ? -11.045 0.938 21.254 1.00 84.38 88 GLU A N 1
ATOM 711 C CA . GLU A 1 88 ? -11.688 1.574 20.102 1.00 84.38 88 GLU A CA 1
ATOM 712 C C . GLU A 1 88 ? -10.775 2.632 19.477 1.00 84.38 88 GLU A C 1
ATOM 714 O O . GLU A 1 88 ? -10.670 2.704 18.256 1.00 84.38 88 GLU A O 1
ATOM 719 N N . ARG A 1 89 ? -10.039 3.397 20.294 1.00 85.75 89 ARG A N 1
ATOM 720 C CA . ARG A 1 89 ? -9.024 4.342 19.804 1.00 85.75 89 ARG A CA 1
ATOM 721 C C . ARG A 1 89 ? -7.878 3.645 19.083 1.00 85.75 89 ARG A C 1
ATOM 723 O O . ARG A 1 89 ? -7.559 4.029 17.963 1.00 85.75 89 ARG A O 1
ATOM 730 N N . VAL A 1 90 ? -7.294 2.614 19.697 1.00 88.31 90 VAL A N 1
ATOM 731 C CA . VAL A 1 90 ? -6.211 1.831 19.078 1.00 88.31 90 VAL A CA 1
ATOM 732 C C . VAL A 1 90 ? -6.692 1.177 17.781 1.00 88.31 90 VAL A C 1
ATOM 734 O O . VAL A 1 90 ? -5.977 1.194 16.784 1.00 88.31 90 VAL A O 1
ATOM 737 N N . ARG A 1 91 ? -7.920 0.647 17.762 1.00 86.62 91 ARG A N 1
ATOM 738 C CA . ARG A 1 91 ? -8.556 0.084 16.567 1.00 86.62 91 ARG A CA 1
ATOM 739 C C . ARG A 1 91 ? -8.680 1.133 15.461 1.00 86.62 91 ARG A C 1
ATOM 741 O O . ARG A 1 91 ? -8.194 0.890 14.364 1.00 86.62 91 ARG A O 1
ATOM 748 N N . ALA A 1 92 ? -9.255 2.297 15.758 1.00 84.88 92 ALA A N 1
ATOM 749 C CA . ALA A 1 92 ? -9.420 3.375 14.784 1.00 84.88 92 ALA A CA 1
ATOM 750 C C . ALA A 1 92 ? -8.072 3.884 14.237 1.00 84.88 92 ALA A C 1
ATOM 752 O O . ALA A 1 92 ? -7.954 4.204 13.055 1.00 84.88 92 ALA A O 1
ATOM 753 N N . GLU A 1 93 ? -7.031 3.940 15.074 1.00 92.06 93 GLU A N 1
ATOM 754 C CA . GLU A 1 93 ? -5.680 4.300 14.637 1.00 92.06 93 GLU A CA 1
ATOM 755 C C . GLU A 1 93 ? -5.075 3.243 13.700 1.00 92.06 93 GLU A C 1
ATOM 757 O O . GLU A 1 93 ? -4.503 3.591 12.664 1.00 92.06 93 GLU A O 1
ATOM 762 N N . LEU A 1 94 ? -5.231 1.953 14.022 1.00 87.38 94 LEU A N 1
ATOM 763 C CA . LEU A 1 94 ? -4.780 0.854 13.165 1.00 87.38 94 LEU A CA 1
ATOM 764 C C . LEU A 1 94 ? -5.533 0.826 11.828 1.00 87.38 94 LEU A C 1
ATOM 766 O O . LEU A 1 94 ? -4.894 0.688 10.789 1.00 87.38 94 LEU A O 1
ATOM 770 N N . GLU A 1 95 ? -6.853 1.019 11.834 1.00 89.56 95 GLU A N 1
ATOM 771 C CA . GLU A 1 95 ? -7.676 1.116 10.619 1.00 89.56 95 GLU A CA 1
ATOM 772 C C . GLU A 1 95 ? -7.241 2.295 9.738 1.00 89.56 95 GLU A C 1
ATOM 774 O O . GLU A 1 95 ? -7.057 2.142 8.529 1.00 89.56 95 GLU A O 1
ATOM 779 N N . LYS A 1 96 ? -6.972 3.462 10.339 1.00 92.38 96 LYS A N 1
ATOM 780 C CA . LYS A 1 96 ? -6.427 4.614 9.611 1.00 92.38 96 LYS A CA 1
ATOM 781 C C . LYS A 1 96 ? -5.075 4.286 8.971 1.00 92.38 96 LYS A C 1
ATOM 783 O O . LYS A 1 96 ? -4.853 4.613 7.806 1.00 92.38 96 LYS A O 1
ATOM 788 N N . ARG A 1 97 ? -4.185 3.620 9.708 1.00 92.12 97 ARG A N 1
ATOM 789 C CA . ARG A 1 97 ? -2.864 3.223 9.204 1.00 92.12 97 ARG A CA 1
ATOM 790 C C . ARG A 1 97 ? -2.955 2.183 8.085 1.00 92.12 97 ARG A C 1
ATOM 792 O O . ARG A 1 97 ? -2.184 2.268 7.133 1.00 92.12 97 ARG A O 1
ATOM 799 N N . LEU A 1 98 ? -3.901 1.246 8.163 1.00 88.69 98 LEU A N 1
ATOM 800 C CA . LEU A 1 98 ? -4.191 0.297 7.083 1.00 88.69 98 LEU A CA 1
ATOM 801 C C . LEU A 1 98 ? -4.649 1.019 5.816 1.00 88.69 98 LEU A C 1
ATOM 803 O O . LEU A 1 98 ? -4.119 0.751 4.740 1.00 88.69 98 LEU A O 1
ATOM 807 N N . ALA A 1 99 ? -5.560 1.987 5.941 1.00 90.56 99 ALA A N 1
ATOM 808 C CA . ALA A 1 99 ? -6.012 2.786 4.805 1.00 90.56 99 ALA A CA 1
ATOM 809 C C . ALA A 1 99 ? -4.866 3.599 4.168 1.00 90.56 99 ALA A C 1
ATOM 811 O O . ALA A 1 99 ? -4.776 3.702 2.944 1.00 90.56 99 ALA A O 1
ATOM 812 N N . GLU A 1 100 ? -3.965 4.164 4.977 1.00 94.44 100 GLU A N 1
ATOM 813 C CA . GLU A 1 100 ? -2.779 4.879 4.488 1.00 94.44 100 GLU A CA 1
ATOM 814 C C . GLU A 1 100 ? -1.814 3.951 3.733 1.00 94.44 100 GLU A C 1
ATOM 816 O O . GLU A 1 100 ? -1.403 4.275 2.615 1.00 94.44 100 GLU A O 1
ATOM 821 N N . LEU A 1 101 ? -1.506 2.780 4.299 1.00 89.94 101 LEU A N 1
ATOM 822 C CA . LEU A 1 101 ? -0.649 1.778 3.662 1.00 89.94 101 LEU A CA 1
ATOM 823 C C . LEU A 1 101 ? -1.281 1.189 2.390 1.00 89.94 101 LEU A C 1
ATOM 825 O O . LEU A 1 101 ? -0.566 0.930 1.424 1.00 89.94 101 LEU A O 1
ATOM 829 N N . GLY A 1 102 ? -2.607 1.023 2.354 1.00 89.38 102 GLY A N 1
ATOM 830 C CA . GLY A 1 102 ? -3.346 0.589 1.165 1.00 89.38 102 GLY A CA 1
ATOM 831 C C . GLY A 1 102 ? -3.176 1.563 -0.002 1.00 89.38 102 GLY A C 1
ATOM 832 O O . GLY A 1 102 ? -2.760 1.167 -1.090 1.00 89.38 102 GLY A O 1
ATOM 833 N N . ARG A 1 103 ? -3.359 2.866 0.248 1.00 96.44 103 ARG A N 1
ATOM 834 C CA . ARG A 1 103 ? -3.111 3.913 -0.761 1.00 96.44 103 ARG A CA 1
ATOM 835 C C . ARG A 1 103 ? -1.651 3.958 -1.202 1.00 96.44 103 ARG A C 1
ATOM 837 O O . ARG A 1 103 ? -1.360 4.226 -2.366 1.00 96.44 103 ARG A O 1
ATOM 844 N N . GLU A 1 104 ? -0.710 3.751 -0.281 1.00 93.81 104 GLU A N 1
ATOM 845 C CA . GLU A 1 104 ? 0.710 3.695 -0.635 1.00 93.81 104 GLU A CA 1
ATOM 846 C C . GLU A 1 104 ? 1.013 2.494 -1.539 1.00 93.81 104 GLU A C 1
ATOM 848 O O . GLU A 1 104 ? 1.710 2.654 -2.544 1.00 93.81 104 GLU A O 1
ATOM 853 N N . ARG A 1 105 ? 0.444 1.321 -1.236 1.00 94.44 105 ARG A N 1
ATOM 854 C CA . ARG A 1 105 ? 0.559 0.120 -2.068 1.00 94.44 105 ARG A CA 1
ATOM 855 C C . ARG A 1 105 ? 0.033 0.369 -3.479 1.00 94.44 105 ARG A C 1
ATOM 857 O O . ARG A 1 105 ? 0.756 0.093 -4.430 1.00 94.44 105 ARG A O 1
ATOM 864 N N . GLU A 1 106 ? -1.168 0.928 -3.624 1.00 94.94 106 GLU A N 1
ATOM 865 C CA . GLU A 1 106 ? -1.751 1.257 -4.936 1.00 94.94 106 GLU A CA 1
ATOM 866 C C . GLU A 1 106 ? -0.849 2.202 -5.738 1.00 94.94 106 GLU A C 1
ATOM 868 O O . GLU A 1 106 ? -0.552 1.957 -6.907 1.00 94.94 106 GLU A O 1
ATOM 873 N N . ARG A 1 107 ? -0.323 3.254 -5.096 1.00 95.88 107 ARG A N 1
ATOM 874 C CA . ARG A 1 107 ? 0.618 4.184 -5.742 1.00 95.88 107 ARG A CA 1
ATOM 875 C C . ARG A 1 107 ? 1.888 3.483 -6.212 1.00 95.88 107 ARG A C 1
ATOM 877 O O . ARG A 1 107 ? 2.366 3.772 -7.310 1.00 95.88 107 ARG A O 1
ATOM 884 N N . GLN A 1 108 ? 2.453 2.599 -5.390 1.00 91.25 108 GLN A N 1
ATOM 885 C CA . GLN A 1 108 ? 3.656 1.845 -5.743 1.00 91.25 108 GLN A CA 1
ATOM 886 C C . GLN A 1 108 ? 3.379 0.842 -6.863 1.00 91.25 108 GLN A C 1
ATOM 888 O O . GLN A 1 108 ? 4.195 0.717 -7.773 1.00 91.25 108 GLN A O 1
ATOM 893 N N . GLN A 1 109 ? 2.217 0.195 -6.847 1.00 93.50 109 GLN A N 1
ATOM 894 C CA . GLN A 1 109 ? 1.806 -0.750 -7.875 1.00 93.50 109 GLN A CA 1
ATOM 895 C C . GLN A 1 109 ? 1.595 -0.054 -9.222 1.00 93.50 109 GLN A C 1
ATOM 897 O O . GLN A 1 109 ? 2.194 -0.459 -10.212 1.00 93.50 109 GLN A O 1
ATOM 902 N N . HIS A 1 110 ? 0.899 1.082 -9.254 1.00 96.50 110 HIS A N 1
ATOM 903 C CA . HIS A 1 110 ? 0.792 1.889 -10.471 1.00 96.50 110 HIS A CA 1
ATOM 904 C C . HIS A 1 110 ? 2.128 2.479 -10.936 1.00 96.50 110 HIS A C 1
ATOM 906 O O . HIS A 1 110 ? 2.326 2.717 -12.126 1.00 96.50 110 HIS A O 1
ATOM 912 N N . ALA A 1 111 ? 3.060 2.778 -10.028 1.00 93.12 111 ALA A N 1
ATOM 913 C CA . ALA A 1 111 ? 4.406 3.196 -10.416 1.00 93.12 111 ALA A CA 1
ATOM 914 C C . ALA A 1 111 ? 5.191 2.045 -11.061 1.00 93.12 111 ALA A C 1
ATOM 916 O O . ALA A 1 111 ? 5.886 2.275 -12.048 1.00 93.12 111 ALA A O 1
ATOM 917 N N . LEU A 1 112 ? 5.052 0.826 -10.535 1.00 93.69 112 LEU A N 1
ATOM 918 C CA . LEU A 1 112 ? 5.661 -0.378 -11.091 1.00 93.69 112 LEU A CA 1
ATOM 919 C C . LEU A 1 112 ? 5.060 -0.728 -12.456 1.00 93.69 112 LEU A C 1
ATOM 921 O O . LEU A 1 112 ? 5.803 -0.910 -13.410 1.00 93.69 112 LEU A O 1
ATOM 925 N N . GLU A 1 113 ? 3.733 -0.734 -12.578 1.00 94.38 113 GLU A N 1
ATOM 926 C CA . GLU A 1 113 ? 3.033 -0.976 -13.845 1.00 94.38 113 GLU A CA 1
ATOM 927 C C . GLU A 1 113 ? 3.413 0.054 -14.907 1.00 94.38 113 GLU A C 1
ATOM 929 O O . GLU A 1 113 ? 3.637 -0.303 -16.061 1.00 94.38 113 GLU A O 1
ATOM 934 N N . ARG A 1 114 ? 3.522 1.336 -14.533 1.00 94.56 114 ARG A N 1
ATOM 935 C CA . ARG A 1 114 ? 4.008 2.373 -15.451 1.00 94.56 114 ARG A CA 1
ATOM 936 C C . ARG A 1 114 ? 5.447 2.125 -15.869 1.00 94.56 114 ARG A C 1
ATOM 938 O O . ARG A 1 114 ? 5.709 2.187 -17.059 1.00 94.56 114 ARG A O 1
ATOM 945 N N . ALA A 1 115 ? 6.342 1.785 -14.942 1.00 91.50 115 ALA A N 1
ATOM 946 C CA . ALA A 1 115 ? 7.724 1.453 -15.282 1.00 91.50 115 ALA A CA 1
ATOM 947 C C . ALA A 1 115 ? 7.801 0.240 -16.228 1.00 91.50 115 ALA A C 1
ATOM 949 O O . ALA A 1 115 ? 8.502 0.291 -17.228 1.00 91.50 115 ALA A O 1
ATOM 950 N N . GLN A 1 116 ? 7.016 -0.811 -15.983 1.00 90.25 116 GLN A N 1
ATOM 951 C CA . GLN A 1 116 ? 6.960 -1.993 -16.850 1.00 90.25 116 GLN A CA 1
ATOM 952 C C . GLN A 1 116 ? 6.351 -1.689 -18.227 1.00 90.25 116 GLN A C 1
ATOM 954 O O . GLN A 1 116 ? 6.845 -2.171 -19.243 1.00 90.25 116 GLN A O 1
ATOM 959 N N . ARG A 1 117 ? 5.300 -0.863 -18.301 1.00 90.69 117 ARG A N 1
ATOM 960 C CA . ARG A 1 117 ? 4.752 -0.401 -19.589 1.00 90.69 117 ARG A CA 1
ATOM 961 C C . ARG A 1 117 ? 5.742 0.482 -20.335 1.00 90.69 117 ARG A C 1
ATOM 963 O O . ARG A 1 117 ? 5.896 0.319 -21.540 1.00 90.69 117 ARG A O 1
ATOM 970 N N . GLU A 1 118 ? 6.424 1.377 -19.626 1.00 86.69 118 GLU A N 1
ATOM 971 C CA . GLU A 1 118 ? 7.535 2.156 -20.166 1.00 86.69 118 GLU A CA 1
ATOM 972 C C . GLU A 1 118 ? 8.631 1.228 -20.683 1.00 86.69 118 GLU A C 1
ATOM 974 O O . GLU A 1 118 ? 9.154 1.525 -21.735 1.00 86.69 118 GLU A O 1
ATOM 979 N N . GLN A 1 119 ? 8.922 0.090 -20.044 1.00 83.56 119 GLN A N 1
ATOM 980 C CA . GLN A 1 119 ? 9.892 -0.897 -20.536 1.00 83.56 119 GLN A CA 1
ATOM 981 C C . GLN A 1 119 ? 9.465 -1.544 -21.853 1.00 83.56 119 GLN A C 1
ATOM 983 O O . GLN A 1 119 ? 10.278 -1.732 -22.755 1.00 83.56 119 GLN A O 1
ATOM 988 N N . LEU A 1 120 ? 8.190 -1.920 -21.958 1.00 83.62 120 LEU A N 1
ATOM 989 C CA . LEU A 1 120 ? 7.642 -2.516 -23.175 1.00 83.62 120 LEU A CA 1
ATOM 990 C C . LEU A 1 120 ? 7.623 -1.493 -24.313 1.00 83.62 120 LEU A C 1
ATOM 992 O O . LEU A 1 120 ? 7.998 -1.830 -25.427 1.00 83.62 120 LEU A O 1
ATOM 996 N N . SER A 1 121 ? 7.261 -0.243 -24.013 1.00 81.88 121 SER A N 1
ATOM 997 C CA . SER A 1 121 ? 7.234 0.849 -24.987 1.00 81.88 121 SER A CA 1
ATOM 998 C C . SER A 1 121 ? 8.623 1.391 -25.324 1.00 81.88 121 SER A C 1
ATOM 1000 O O . SER A 1 121 ? 8.860 1.763 -26.466 1.00 81.88 121 SER A O 1
ATOM 1002 N N . SER A 1 122 ? 9.557 1.456 -24.376 1.00 68.50 122 SER A N 1
ATOM 1003 C CA . SER A 1 122 ? 10.928 1.914 -24.617 1.00 68.50 122 SER A CA 1
ATOM 1004 C C . SER A 1 122 ? 11.720 0.878 -25.392 1.00 68.50 122 SER A C 1
ATOM 1006 O O . SER A 1 122 ? 12.595 1.254 -26.159 1.00 68.50 122 SER A O 1
ATOM 1008 N N . ARG A 1 123 ? 11.345 -0.403 -25.317 1.00 63.38 123 ARG A N 1
ATOM 1009 C CA . ARG A 1 123 ? 11.828 -1.421 -26.255 1.00 63.38 123 ARG A CA 1
ATOM 1010 C C . ARG A 1 123 ? 11.535 -1.060 -27.720 1.00 63.38 123 ARG A C 1
ATOM 1012 O O . ARG A 1 123 ? 12.298 -1.485 -28.584 1.00 63.38 123 ARG A O 1
ATOM 1019 N N . ASP A 1 124 ? 10.506 -0.244 -27.963 1.00 57.28 124 ASP A N 1
ATOM 1020 C CA . ASP A 1 124 ? 10.132 0.268 -29.285 1.00 57.28 124 ASP A CA 1
ATOM 1021 C C . ASP A 1 124 ? 10.613 1.719 -29.547 1.00 57.28 124 ASP A C 1
ATOM 1023 O O . ASP A 1 124 ? 10.663 2.135 -30.703 1.00 57.28 124 ASP A O 1
ATOM 1027 N N . VAL A 1 125 ? 10.982 2.501 -28.513 1.00 51.06 125 VAL A N 1
ATOM 1028 C CA . VAL A 1 125 ? 11.241 3.965 -28.611 1.00 51.06 125 VAL A CA 1
ATOM 1029 C C . VAL A 1 125 ? 12.642 4.415 -28.137 1.00 51.06 125 VAL A C 1
ATOM 1031 O O . VAL A 1 125 ? 13.052 5.537 -28.439 1.00 51.06 125 VAL A O 1
ATOM 1034 N N . SER A 1 126 ? 13.437 3.577 -27.458 1.00 54.78 126 SER A N 1
ATOM 1035 C CA . SER A 1 126 ? 14.866 3.857 -27.210 1.00 54.78 126 SER A CA 1
ATOM 1036 C C . SER A 1 126 ? 15.554 4.038 -28.559 1.00 54.78 126 SER A C 1
ATOM 1038 O O . SER A 1 126 ? 15.347 3.163 -29.399 1.00 54.78 126 SER A O 1
ATOM 1040 N N . ILE A 1 127 ? 16.286 5.153 -28.759 1.00 59.88 127 ILE A N 1
ATOM 1041 C CA . ILE A 1 127 ? 16.976 5.585 -29.999 1.00 59.88 127 ILE A CA 1
ATOM 1042 C C . ILE A 1 127 ? 16.734 4.575 -31.111 1.00 59.88 127 ILE A C 1
ATOM 1044 O O . ILE A 1 127 ? 17.462 3.578 -31.175 1.00 59.88 127 ILE A O 1
ATOM 1048 N N . SER A 1 128 ? 15.655 4.795 -31.882 1.00 63.59 128 SER A N 1
ATOM 1049 C CA . SER A 1 128 ? 15.160 3.819 -32.857 1.00 63.59 128 SER A CA 1
ATOM 1050 C C . SER A 1 128 ? 16.359 3.172 -33.552 1.00 63.59 128 SER A C 1
ATOM 1052 O O . SER A 1 128 ? 17.292 3.896 -33.927 1.00 63.59 128 SER A O 1
ATOM 1054 N N . PRO A 1 129 ? 16.388 1.844 -33.739 1.00 68.88 129 PRO A N 1
ATOM 1055 C CA . PRO A 1 129 ? 17.391 1.209 -34.587 1.00 68.88 129 PRO A CA 1
ATOM 1056 C C . PRO A 1 129 ? 17.592 1.977 -35.903 1.00 68.88 129 PRO A C 1
ATOM 1058 O O . PRO A 1 129 ? 18.698 2.023 -36.432 1.00 68.88 129 PRO A O 1
ATOM 1061 N N . GLU A 1 130 ? 16.549 2.670 -36.373 1.00 76.62 130 GLU A N 1
ATOM 1062 C CA . GLU A 1 130 ? 16.568 3.582 -37.512 1.00 76.62 130 GLU A CA 1
ATOM 1063 C C . GLU A 1 130 ? 17.397 4.857 -37.306 1.00 76.62 130 GLU A C 1
ATOM 1065 O O . GLU A 1 130 ? 18.036 5.283 -38.259 1.00 76.62 130 GLU A O 1
ATOM 1070 N N . ALA A 1 131 ? 17.421 5.459 -36.113 1.00 78.75 131 ALA A N 1
ATOM 1071 C CA . ALA A 1 131 ? 18.233 6.631 -35.777 1.00 78.75 131 ALA A CA 1
ATOM 1072 C C . ALA A 1 131 ? 19.725 6.275 -35.674 1.00 78.75 131 ALA A C 1
ATOM 1074 O O . ALA A 1 131 ? 20.570 7.008 -36.191 1.00 78.75 131 ALA A O 1
ATOM 1075 N N . PHE A 1 132 ? 20.062 5.115 -35.096 1.00 79.31 132 PHE A N 1
ATOM 1076 C CA . PHE A 1 132 ? 21.426 4.575 -35.173 1.00 79.31 132 PHE A CA 1
ATOM 1077 C C . PHE A 1 132 ? 21.801 4.219 -36.615 1.00 79.31 132 PHE A C 1
ATOM 1079 O O . PHE A 1 132 ? 22.887 4.576 -37.064 1.00 79.31 132 PHE A O 1
ATOM 1086 N N . ALA A 1 133 ? 20.893 3.599 -37.372 1.00 81.88 133 ALA A N 1
ATOM 1087 C CA . ALA A 1 133 ? 21.108 3.324 -38.789 1.00 81.88 133 ALA A CA 1
ATOM 1088 C C . ALA A 1 133 ? 21.183 4.610 -39.630 1.00 81.88 133 ALA A C 1
ATOM 1090 O O . ALA A 1 133 ? 21.820 4.632 -40.678 1.00 81.88 133 ALA A O 1
ATOM 1091 N N . GLU A 1 134 ? 20.524 5.698 -39.233 1.00 85.81 134 GLU A N 1
ATOM 1092 C CA . GLU A 1 134 ? 20.640 7.005 -39.881 1.00 85.81 134 GLU A CA 1
ATOM 1093 C C . GLU A 1 134 ? 21.990 7.651 -39.571 1.00 85.81 134 GLU A C 1
ATOM 1095 O O . GLU A 1 134 ? 22.635 8.161 -40.485 1.00 85.81 134 GLU A O 1
ATOM 1100 N N . LEU A 1 135 ? 22.457 7.577 -38.321 1.00 83.19 135 LEU A N 1
ATOM 1101 C CA . LEU A 1 135 ? 23.803 8.005 -37.946 1.00 83.19 135 LEU A CA 1
ATOM 1102 C C . LEU A 1 135 ? 24.860 7.210 -38.718 1.00 83.19 135 LEU A C 1
ATOM 1104 O O . LEU A 1 135 ? 25.768 7.805 -39.290 1.00 83.19 135 LEU A O 1
ATOM 1108 N N . GLU A 1 136 ? 24.707 5.889 -38.798 1.00 84.06 136 GLU A N 1
ATOM 1109 C CA . GLU A 1 136 ? 25.579 5.011 -39.576 1.00 84.06 136 GLU A CA 1
ATOM 1110 C C . GLU A 1 136 ? 25.558 5.389 -41.064 1.00 84.06 136 GLU A C 1
ATOM 1112 O O . GLU A 1 136 ? 26.612 5.575 -41.669 1.00 84.06 136 GLU A O 1
ATOM 1117 N N . ARG A 1 137 ? 24.371 5.598 -41.651 1.00 88.12 137 ARG A N 1
ATOM 1118 C CA . ARG A 1 137 ? 24.226 6.067 -43.039 1.00 88.12 137 ARG A CA 1
ATOM 1119 C C . ARG A 1 137 ? 24.896 7.422 -43.263 1.00 88.12 137 ARG A C 1
ATOM 1121 O O . ARG A 1 137 ? 25.572 7.593 -44.273 1.00 88.12 137 ARG A O 1
ATOM 1128 N N . ARG A 1 138 ? 24.746 8.376 -42.338 1.00 87.69 138 ARG A N 1
ATOM 1129 C CA . ARG A 1 138 ? 25.397 9.695 -42.413 1.00 87.69 138 ARG A CA 1
ATOM 1130 C C . ARG A 1 138 ? 26.912 9.585 -42.281 1.00 87.69 138 ARG A C 1
ATOM 1132 O O . ARG A 1 138 ? 27.614 10.246 -43.035 1.00 87.69 138 ARG A O 1
ATOM 1139 N N . LEU A 1 139 ? 27.417 8.744 -41.379 1.00 84.19 139 LEU A N 1
ATOM 1140 C CA . LEU A 1 139 ? 28.851 8.491 -41.224 1.00 84.19 139 LEU A CA 1
ATOM 1141 C C . LEU A 1 139 ? 29.441 7.845 -42.479 1.00 84.19 139 LEU A C 1
ATOM 1143 O O . LEU A 1 139 ? 30.453 8.330 -42.975 1.00 84.19 139 LEU A O 1
ATOM 1147 N N . ARG A 1 140 ? 28.776 6.826 -43.039 1.00 84.62 140 ARG A N 1
ATOM 1148 C CA . ARG A 1 140 ? 29.154 6.215 -44.324 1.00 84.62 140 ARG A CA 1
ATOM 1149 C C . ARG A 1 140 ? 29.141 7.250 -45.451 1.00 84.62 140 ARG A C 1
ATOM 1151 O O . ARG A 1 140 ? 30.110 7.351 -46.187 1.00 84.62 140 ARG A O 1
ATOM 1158 N N . HIS A 1 141 ? 28.106 8.087 -45.530 1.00 87.44 141 HIS A N 1
ATOM 1159 C CA . HIS A 1 141 ? 28.019 9.133 -46.548 1.00 87.44 141 HIS A CA 1
ATOM 1160 C C . HIS A 1 141 ? 29.125 10.191 -46.423 1.00 87.44 141 HIS A C 1
ATOM 1162 O O . HIS A 1 141 ? 29.733 10.559 -47.423 1.00 87.44 141 HIS A O 1
ATOM 1168 N N . LEU A 1 142 ? 29.413 10.671 -45.209 1.00 85.06 142 LEU A N 1
ATOM 1169 C CA . LEU A 1 142 ? 30.522 11.598 -44.960 1.00 85.06 142 LEU A CA 1
ATOM 1170 C C . LEU A 1 142 ? 31.871 10.953 -45.280 1.00 85.06 142 LEU A C 1
ATOM 1172 O O . LEU A 1 142 ? 32.759 11.625 -45.795 1.00 85.06 142 LEU A O 1
ATOM 1176 N N . PHE A 1 143 ? 32.017 9.658 -45.002 1.00 81.31 143 PHE A N 1
ATOM 1177 C CA . PHE A 1 143 ? 33.209 8.902 -45.357 1.00 81.31 143 PHE A CA 1
ATOM 1178 C C . PHE A 1 143 ? 33.370 8.805 -46.878 1.00 81.31 143 PHE A C 1
ATOM 1180 O O . PHE A 1 143 ? 34.426 9.157 -47.394 1.00 81.31 143 PHE A O 1
ATOM 1187 N N . ASP A 1 144 ? 32.313 8.448 -47.609 1.00 83.94 144 ASP A N 1
ATOM 1188 C CA . ASP A 1 144 ? 32.315 8.404 -49.076 1.00 83.94 144 ASP A CA 1
ATOM 1189 C C . ASP A 1 144 ? 32.624 9.781 -49.693 1.00 83.94 144 ASP A C 1
ATOM 1191 O O . ASP A 1 144 ? 33.390 9.875 -50.652 1.00 83.94 144 ASP A O 1
ATOM 1195 N N . GLN A 1 145 ? 32.085 10.860 -49.110 1.00 84.56 145 GLN A N 1
ATOM 1196 C CA . GLN A 1 145 ? 32.404 12.242 -49.490 1.00 84.56 145 GLN A CA 1
ATOM 1197 C C . GLN A 1 145 ? 33.858 12.619 -49.175 1.00 84.56 145 GLN A C 1
ATOM 1199 O O . GLN A 1 145 ? 34.476 13.387 -49.907 1.00 84.56 145 GLN A O 1
ATOM 1204 N N . LEU A 1 146 ? 34.439 12.122 -48.086 1.00 78.56 146 LEU A N 1
ATOM 1205 C CA . LEU A 1 146 ? 35.830 12.421 -47.744 1.00 78.56 146 LEU A CA 1
ATOM 1206 C C . LEU A 1 146 ? 36.798 11.655 -48.655 1.00 78.56 146 LEU A C 1
ATOM 1208 O O . LEU A 1 146 ? 37.794 12.222 -49.102 1.00 78.56 146 LEU A O 1
ATOM 1212 N N . MET A 1 147 ? 36.429 10.429 -49.034 1.00 78.06 147 MET A N 1
ATOM 1213 C CA . MET A 1 147 ? 37.115 9.585 -50.022 1.00 78.06 147 MET A CA 1
ATOM 1214 C C . MET A 1 147 ? 36.820 9.981 -51.482 1.00 78.06 147 MET A C 1
ATOM 1216 O O . MET A 1 147 ? 37.053 9.195 -52.407 1.00 78.06 147 MET A O 1
ATOM 1220 N N . ASN A 1 148 ? 36.315 11.202 -51.690 1.00 78.94 148 ASN A N 1
ATOM 1221 C CA . ASN A 1 148 ? 35.890 11.754 -52.970 1.00 78.94 148 ASN A CA 1
ATOM 1222 C C . ASN A 1 148 ? 36.866 11.484 -54.124 1.00 78.94 148 ASN A C 1
ATOM 1224 O O . ASN A 1 148 ? 38.088 11.374 -53.970 1.00 78.94 148 ASN A O 1
ATOM 1228 N N . GLU A 1 149 ? 36.309 11.516 -55.336 1.00 64.44 149 GLU A N 1
ATOM 1229 C CA . GLU A 1 149 ? 37.018 11.279 -56.594 1.00 64.44 149 GLU A CA 1
ATOM 1230 C C . GLU A 1 149 ? 38.319 12.077 -56.756 1.00 64.44 149 GLU A C 1
ATOM 1232 O O . GLU A 1 149 ? 39.217 11.607 -57.444 1.00 64.44 149 GLU A O 1
ATOM 1237 N N . GLN A 1 150 ? 38.467 13.249 -56.129 1.00 67.81 150 GLN A N 1
ATOM 1238 C CA . GLN A 1 150 ? 39.705 14.033 -56.197 1.00 67.81 150 GLN A CA 1
ATOM 1239 C C . GLN A 1 150 ? 40.909 13.323 -55.565 1.00 67.81 150 GLN A C 1
ATOM 1241 O O . GLN A 1 150 ? 41.985 13.338 -56.159 1.00 67.81 150 GLN A O 1
ATOM 1246 N N . GLN A 1 151 ? 40.738 12.660 -54.416 1.00 71.81 151 GLN A N 1
ATOM 1247 C CA . GLN A 1 151 ? 41.815 11.878 -53.796 1.00 71.81 151 GLN A CA 1
ATOM 1248 C C . GLN A 1 151 ? 42.100 10.601 -54.589 1.00 71.81 151 GLN A C 1
ATOM 1250 O O . GLN A 1 151 ? 43.249 10.201 -54.755 1.00 71.81 151 GLN A O 1
ATOM 1255 N N . ARG A 1 152 ? 41.061 9.977 -55.155 1.00 74.75 152 ARG A N 1
ATOM 1256 C CA . ARG A 1 152 ? 41.232 8.806 -56.026 1.00 74.75 152 ARG A CA 1
ATOM 1257 C C . ARG A 1 152 ? 41.930 9.162 -57.342 1.00 74.75 152 ARG A C 1
ATOM 1259 O O . ARG A 1 152 ? 42.759 8.384 -57.803 1.00 74.75 152 ARG A O 1
ATOM 1266 N N . ARG A 1 153 ? 41.652 10.335 -57.921 1.00 75.38 153 ARG A N 1
ATOM 1267 C CA . ARG A 1 153 ? 42.316 10.850 -59.132 1.00 75.38 153 ARG A CA 1
ATOM 1268 C C . ARG A 1 153 ? 43.784 11.181 -58.870 1.00 75.38 153 ARG A C 1
ATOM 1270 O O . ARG A 1 153 ? 44.629 10.727 -59.631 1.00 75.38 153 ARG A O 1
ATOM 1277 N N . SER A 1 154 ? 44.100 11.870 -57.772 1.00 77.62 154 SER A N 1
ATOM 1278 C CA . SER A 1 154 ? 45.496 12.169 -57.423 1.00 77.62 154 SER A CA 1
ATOM 1279 C C . SER A 1 154 ? 46.311 10.907 -57.115 1.00 77.62 154 SER A C 1
ATOM 1281 O O . SER A 1 154 ? 47.483 10.821 -57.471 1.00 77.62 154 SER A O 1
ATOM 1283 N N . LEU A 1 155 ? 45.697 9.880 -56.521 1.00 75.50 155 LEU A N 1
ATOM 1284 C CA . LEU A 1 155 ? 46.360 8.595 -56.271 1.00 75.50 155 LEU A CA 1
ATOM 1285 C C . LEU A 1 155 ? 46.453 7.704 -57.517 1.00 75.50 155 LEU A C 1
ATOM 1287 O O . LEU A 1 155 ? 47.393 6.915 -57.629 1.00 75.50 155 LEU A O 1
ATOM 1291 N N . ALA A 1 156 ? 45.527 7.835 -58.470 1.00 77.56 156 ALA A N 1
ATOM 1292 C CA . ALA A 1 156 ? 45.602 7.140 -59.753 1.00 77.56 156 ALA A CA 1
ATOM 1293 C C . ALA A 1 156 ? 46.807 7.601 -60.590 1.00 77.56 156 ALA A C 1
ATOM 1295 O O . ALA A 1 156 ? 47.429 6.770 -61.251 1.00 77.56 156 ALA A O 1
ATOM 1296 N N . GLU A 1 157 ? 47.184 8.882 -60.504 1.00 82.38 157 GLU A N 1
ATOM 1297 C CA . GLU A 1 157 ? 48.386 9.433 -61.153 1.00 82.38 157 GLU A CA 1
ATOM 1298 C C . GLU A 1 157 ? 49.692 8.861 -60.571 1.00 82.38 157 GLU A C 1
ATOM 1300 O O . GLU A 1 157 ? 50.684 8.720 -61.284 1.00 82.38 157 GLU A O 1
ATOM 1305 N N . ILE A 1 158 ? 49.686 8.465 -59.294 1.00 83.25 158 ILE A N 1
ATOM 1306 C CA . ILE A 1 158 ? 50.847 7.891 -58.588 1.00 83.25 158 ILE A CA 1
ATOM 1307 C C . ILE A 1 158 ? 51.019 6.388 -58.904 1.00 83.25 158 ILE A C 1
ATOM 1309 O O . ILE A 1 158 ? 52.124 5.849 -58.816 1.00 83.25 158 ILE A O 1
ATOM 1313 N N . GLY A 1 159 ? 49.946 5.705 -59.321 1.00 85.94 159 GLY A N 1
ATOM 1314 C CA . GLY A 1 159 ? 49.982 4.352 -59.884 1.00 85.94 159 GLY A CA 1
ATOM 1315 C C . GLY A 1 159 ? 49.107 3.308 -59.166 1.00 85.94 159 GLY A C 1
ATOM 1316 O O . GLY A 1 159 ? 48.594 3.524 -58.067 1.00 85.94 159 GLY A O 1
ATOM 1317 N N . PRO A 1 160 ? 48.949 2.104 -59.754 1.00 83.75 160 PRO A N 1
ATOM 1318 C CA . PRO A 1 160 ? 47.937 1.117 -59.348 1.00 83.75 160 PRO A CA 1
ATOM 1319 C C . PRO A 1 160 ? 48.158 0.493 -57.960 1.00 83.75 160 PRO A C 1
ATOM 1321 O O . PRO A 1 160 ? 47.224 -0.055 -57.375 1.00 83.75 160 PRO A O 1
ATOM 1324 N N . ARG A 1 161 ? 49.379 0.558 -57.411 1.00 82.69 161 ARG A N 1
ATOM 1325 C CA . ARG A 1 161 ? 49.665 0.085 -56.045 1.00 82.69 161 ARG A CA 1
ATOM 1326 C C . ARG A 1 161 ? 49.081 1.015 -54.976 1.00 82.69 161 ARG A C 1
ATOM 1328 O O . ARG A 1 161 ? 48.592 0.513 -53.970 1.00 82.69 161 ARG A O 1
ATOM 1335 N N . ALA A 1 162 ? 49.077 2.329 -55.211 1.00 80.12 162 ALA A N 1
ATOM 1336 C CA . ALA A 1 162 ? 48.529 3.309 -54.273 1.00 80.12 162 ALA A CA 1
ATOM 1337 C C . ALA A 1 162 ? 47.001 3.177 -54.143 1.00 80.12 162 ALA A C 1
ATOM 1339 O O . ALA A 1 162 ? 46.467 3.199 -53.038 1.00 80.12 162 ALA A O 1
ATOM 1340 N N . LEU A 1 163 ? 46.310 2.922 -55.261 1.00 79.00 163 LEU A N 1
ATOM 1341 C CA . LEU A 1 163 ? 44.865 2.663 -55.280 1.00 79.00 163 LEU A CA 1
ATOM 1342 C C . LEU A 1 163 ? 44.473 1.404 -54.490 1.00 79.00 163 LEU A C 1
ATOM 1344 O O . LEU A 1 163 ? 43.488 1.423 -53.753 1.00 79.00 16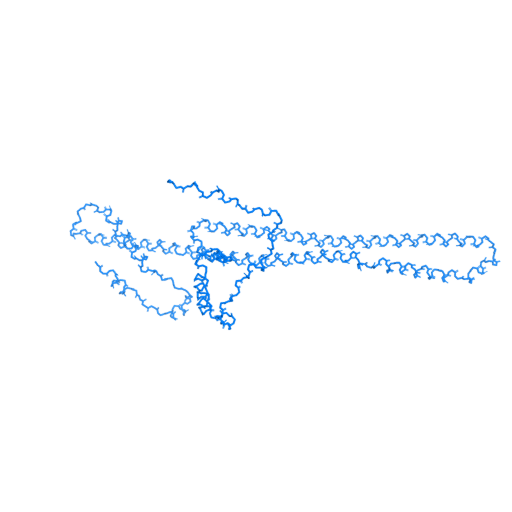3 LEU A O 1
ATOM 1348 N N . LYS A 1 164 ? 45.251 0.317 -54.602 1.00 83.25 164 LYS A N 1
ATOM 1349 C CA . LYS A 1 164 ? 45.006 -0.906 -53.818 1.00 83.25 164 LYS A CA 1
ATOM 1350 C C . LYS A 1 164 ? 45.170 -0.659 -52.319 1.00 83.25 164 LYS A C 1
ATOM 1352 O O . LYS A 1 164 ? 44.269 -1.018 -51.566 1.00 83.25 164 LYS A O 1
ATOM 1357 N N . GLY A 1 165 ? 46.248 0.014 -51.910 1.00 83.81 165 GLY A N 1
ATOM 1358 C CA . GLY A 1 165 ? 46.480 0.356 -50.502 1.00 83.81 165 GLY A CA 1
ATOM 1359 C C . GLY A 1 165 ? 45.368 1.226 -49.911 1.00 83.81 165 GLY A C 1
ATOM 1360 O O . GLY A 1 165 ? 44.901 0.955 -48.808 1.00 83.81 165 GLY A O 1
ATOM 1361 N N . LEU A 1 166 ? 44.864 2.203 -50.675 1.00 83.06 166 LEU A N 1
ATOM 1362 C CA . LEU A 1 166 ? 43.729 3.025 -50.248 1.00 83.06 166 LEU A CA 1
ATOM 1363 C C . LEU A 1 166 ? 42.462 2.183 -50.038 1.00 83.06 166 LEU A C 1
ATOM 1365 O O . LEU A 1 166 ? 41.804 2.311 -49.015 1.00 83.06 166 LEU A O 1
ATOM 1369 N N . SER A 1 167 ? 42.145 1.279 -50.969 1.00 82.69 167 SER A N 1
ATOM 1370 C CA . SER A 1 167 ? 40.957 0.416 -50.867 1.00 82.69 167 SER A CA 1
ATOM 1371 C C . SER A 1 167 ? 41.035 -0.625 -49.739 1.00 82.69 167 SER A C 1
ATOM 1373 O O . SER A 1 167 ? 40.015 -1.118 -49.255 1.00 82.69 167 SER A O 1
ATOM 1375 N N . GLU A 1 168 ? 42.240 -1.023 -49.331 1.00 86.75 168 GLU A N 1
ATOM 1376 C CA . GLU A 1 168 ? 42.462 -1.871 -48.154 1.00 86.75 168 GLU A CA 1
ATOM 1377 C C . GLU A 1 168 ? 42.253 -1.069 -46.870 1.00 86.75 168 GLU A C 1
ATOM 1379 O O . GLU A 1 168 ? 41.497 -1.508 -46.005 1.00 86.75 168 GLU A O 1
ATOM 1384 N N . PHE A 1 169 ? 42.808 0.142 -46.811 1.00 84.44 169 PHE A N 1
ATOM 1385 C CA . PHE A 1 169 ? 42.618 1.070 -45.701 1.00 84.44 169 PHE A CA 1
ATOM 1386 C C . PHE A 1 169 ? 41.151 1.495 -45.520 1.00 84.44 169 PHE A C 1
ATOM 1388 O O . PHE A 1 169 ? 40.648 1.474 -44.402 1.00 84.44 169 PHE A O 1
ATOM 1395 N N . GLU A 1 170 ? 40.426 1.802 -46.603 1.00 83.81 170 GLU A N 1
ATOM 1396 C CA . GLU A 1 170 ? 38.983 2.099 -46.572 1.00 83.81 170 GLU A CA 1
ATOM 1397 C C . GLU A 1 170 ? 38.188 0.944 -45.947 1.00 83.81 170 GLU A C 1
ATOM 1399 O O . GLU A 1 170 ? 37.339 1.160 -45.083 1.00 83.81 170 GLU A O 1
ATOM 1404 N N . ARG A 1 171 ? 38.482 -0.299 -46.354 1.00 86.62 171 ARG A N 1
ATOM 1405 C CA . ARG A 1 171 ? 37.818 -1.491 -45.807 1.00 86.62 171 ARG A CA 1
ATOM 1406 C C . ARG A 1 171 ? 38.149 -1.707 -44.336 1.00 86.62 171 ARG A C 1
ATOM 1408 O O . ARG A 1 171 ? 37.277 -2.136 -43.584 1.00 86.62 171 ARG A O 1
ATOM 1415 N N . GLU A 1 172 ? 39.385 -1.448 -43.930 1.00 89.44 172 GLU A N 1
ATOM 1416 C CA . GLU A 1 172 ? 39.813 -1.582 -42.538 1.00 89.44 172 GLU A CA 1
ATOM 1417 C C . GLU A 1 172 ? 39.182 -0.506 -41.643 1.00 89.44 172 GLU A C 1
ATOM 1419 O O . GLU A 1 172 ? 38.643 -0.830 -40.585 1.00 89.44 172 GLU A O 1
ATOM 1424 N N . LEU A 1 173 ? 39.140 0.748 -42.101 1.00 83.31 173 LEU A N 1
ATOM 1425 C CA . LEU A 1 173 ? 38.452 1.833 -41.401 1.00 83.31 173 LEU A CA 1
ATOM 1426 C C . LEU A 1 173 ? 36.945 1.597 -41.293 1.00 83.31 173 LEU A C 1
ATOM 1428 O O . LEU A 1 173 ? 36.390 1.776 -40.212 1.00 83.31 173 LEU A O 1
ATOM 1432 N N . ALA A 1 174 ? 36.282 1.165 -42.370 1.00 83.38 174 ALA A N 1
ATOM 1433 C CA . ALA A 1 174 ? 34.853 0.859 -42.341 1.00 83.38 174 ALA A CA 1
ATOM 1434 C C . ALA A 1 174 ? 34.535 -0.237 -41.310 1.00 83.38 174 ALA A C 1
ATOM 1436 O O . ALA A 1 174 ? 33.619 -0.080 -40.509 1.00 83.38 174 ALA A O 1
ATOM 1437 N N . ARG A 1 175 ? 35.350 -1.302 -41.261 1.00 90.38 175 ARG A N 1
ATOM 1438 C CA . ARG A 1 175 ? 35.235 -2.342 -40.225 1.00 90.38 175 ARG A CA 1
ATOM 1439 C C . ARG A 1 175 ? 35.423 -1.776 -38.821 1.00 90.38 175 ARG A C 1
ATOM 1441 O O . ARG A 1 175 ? 34.652 -2.111 -37.932 1.00 90.38 175 ARG A O 1
ATOM 1448 N N . MET A 1 176 ? 36.415 -0.909 -38.620 1.00 88.50 176 MET A N 1
ATOM 1449 C CA . MET A 1 176 ? 36.681 -0.304 -37.314 1.00 88.50 176 MET A CA 1
ATOM 1450 C C . MET A 1 176 ? 35.523 0.587 -36.843 1.00 88.50 176 MET A C 1
ATOM 1452 O O . MET A 1 176 ? 35.160 0.545 -35.669 1.00 88.50 176 MET A O 1
ATOM 1456 N N . ILE A 1 177 ? 34.916 1.362 -37.747 1.00 86.00 177 ILE A N 1
ATOM 1457 C CA . ILE A 1 177 ? 33.738 2.188 -37.449 1.00 86.00 177 ILE A CA 1
ATOM 1458 C C . ILE A 1 177 ? 32.540 1.302 -37.096 1.00 86.00 177 ILE A C 1
ATOM 1460 O O . ILE A 1 177 ? 31.900 1.545 -36.074 1.00 86.00 177 ILE A O 1
ATOM 1464 N N . ASP A 1 178 ? 32.273 0.258 -37.884 1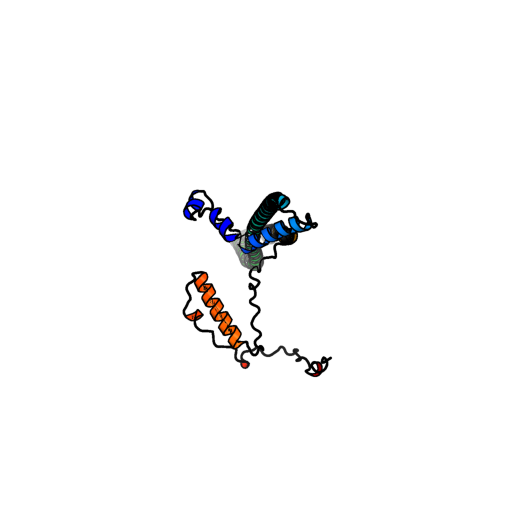.00 86.12 178 ASP A N 1
ATOM 1465 C CA . ASP A 1 178 ? 31.172 -0.677 -37.631 1.00 86.12 178 ASP A CA 1
ATOM 1466 C C . ASP A 1 178 ? 31.343 -1.383 -36.272 1.00 86.12 178 ASP A C 1
ATOM 1468 O O . ASP A 1 178 ? 30.393 -1.492 -35.496 1.00 86.12 178 ASP A O 1
ATOM 1472 N N . GLU A 1 179 ? 32.567 -1.796 -35.927 1.00 91.69 179 GLU A N 1
ATOM 1473 C CA . GLU A 1 179 ? 32.877 -2.383 -34.619 1.00 91.69 179 GLU A CA 1
ATOM 1474 C C . GLU A 1 179 ? 32.686 -1.395 -33.461 1.00 91.69 179 GLU A C 1
ATOM 1476 O O . GLU A 1 179 ? 32.148 -1.772 -32.418 1.00 91.69 179 GLU A O 1
ATOM 1481 N N . LEU A 1 180 ? 33.119 -0.140 -33.614 1.00 88.75 180 LEU A N 1
ATOM 1482 C CA . LEU A 1 180 ? 32.947 0.887 -32.584 1.00 88.75 180 LEU A CA 1
ATOM 1483 C C . LEU A 1 180 ? 31.472 1.240 -32.383 1.00 88.75 180 LEU A C 1
ATOM 1485 O O . LEU A 1 180 ? 31.021 1.319 -31.241 1.00 88.75 180 LEU A O 1
ATOM 1489 N N . LEU A 1 181 ? 30.710 1.393 -33.468 1.00 86.88 181 LEU A N 1
ATOM 1490 C CA . LEU A 1 181 ? 29.272 1.652 -33.406 1.00 86.88 181 LEU A CA 1
ATOM 1491 C C . LEU A 1 181 ? 28.520 0.484 -32.769 1.00 86.88 181 LEU A C 1
ATOM 1493 O O . LEU A 1 181 ? 27.666 0.711 -31.914 1.00 86.88 181 LEU A O 1
ATOM 1497 N N . ALA A 1 182 ? 28.855 -0.758 -33.129 1.00 87.12 182 ALA A N 1
ATOM 1498 C CA . ALA A 1 182 ? 28.258 -1.939 -32.514 1.00 87.12 182 ALA A CA 1
ATOM 1499 C C . ALA A 1 182 ? 28.550 -1.997 -31.007 1.00 87.12 182 ALA A C 1
ATOM 1501 O O . ALA A 1 182 ? 27.629 -2.182 -30.213 1.00 87.12 182 ALA A O 1
ATOM 1502 N N . ARG A 1 183 ? 29.808 -1.766 -30.600 1.00 90.94 183 ARG A N 1
ATOM 1503 C CA . ARG A 1 183 ? 30.196 -1.738 -29.181 1.00 90.94 183 ARG A CA 1
ATOM 1504 C C . ARG A 1 183 ? 29.481 -0.638 -28.407 1.00 90.94 183 ARG A C 1
ATOM 1506 O O . ARG A 1 183 ? 29.006 -0.904 -27.306 1.00 90.94 183 ARG A O 1
ATOM 1513 N N . GLU A 1 184 ? 29.393 0.568 -28.959 1.00 86.50 184 GLU A N 1
ATOM 1514 C CA . GLU A 1 184 ? 28.762 1.694 -28.267 1.00 86.50 184 GLU A CA 1
ATOM 1515 C C . GLU A 1 184 ? 27.243 1.519 -28.177 1.00 86.50 184 GLU A C 1
ATOM 1517 O O . GLU A 1 184 ? 26.655 1.769 -27.126 1.00 86.50 184 GLU A O 1
ATOM 1522 N N . ARG A 1 185 ? 26.611 0.990 -29.234 1.00 86.00 185 ARG A N 1
ATOM 1523 C CA . ARG A 1 185 ? 25.191 0.621 -29.219 1.00 86.00 185 ARG A CA 1
ATOM 1524 C C . ARG A 1 185 ? 24.905 -0.426 -28.147 1.00 86.00 185 ARG A C 1
ATOM 1526 O O . ARG A 1 185 ? 23.993 -0.249 -27.342 1.00 86.00 185 ARG A O 1
ATOM 1533 N N . ASP A 1 186 ? 25.679 -1.507 -28.123 1.00 88.00 186 ASP A N 1
ATOM 1534 C CA . ASP A 1 186 ? 25.483 -2.589 -27.159 1.00 88.00 186 ASP A CA 1
ATOM 1535 C C . ASP A 1 186 ? 25.739 -2.104 -25.726 1.00 88.00 186 ASP A C 1
ATOM 1537 O O . ASP A 1 186 ? 24.993 -2.452 -24.807 1.00 88.00 186 ASP A O 1
ATOM 1541 N N . ARG A 1 187 ? 26.744 -1.239 -25.536 1.00 89.25 187 ARG A N 1
ATOM 1542 C CA . ARG A 1 187 ? 27.023 -0.591 -24.254 1.00 89.25 187 ARG A CA 1
ATOM 1543 C C . ARG A 1 187 ? 25.844 0.259 -23.791 1.00 89.25 187 ARG A C 1
ATOM 1545 O O . ARG A 1 187 ? 25.350 0.007 -22.694 1.00 89.25 187 ARG A O 1
ATOM 1552 N N . TYR A 1 188 ? 25.366 1.187 -24.618 1.00 87.25 188 TYR A N 1
ATOM 1553 C CA . TYR A 1 188 ? 24.249 2.074 -24.287 1.00 87.25 188 TYR A CA 1
ATOM 1554 C C . TYR A 1 188 ? 22.983 1.283 -23.934 1.00 87.25 188 TYR A C 1
ATOM 1556 O O . TYR A 1 188 ? 22.416 1.467 -22.859 1.00 87.25 188 TYR A O 1
ATOM 1564 N N . LEU A 1 189 ? 22.599 0.315 -24.777 1.00 85.25 189 LEU A N 1
ATOM 1565 C CA . LEU A 1 189 ? 21.432 -0.536 -24.525 1.00 85.25 189 LEU A CA 1
ATOM 1566 C C . LEU A 1 189 ? 21.589 -1.370 -23.247 1.00 85.25 189 LEU A C 1
ATOM 1568 O O . LEU A 1 189 ? 20.612 -1.618 -22.540 1.00 85.25 189 LEU A O 1
ATOM 1572 N N . SER A 1 190 ? 22.804 -1.827 -22.936 1.00 88.12 190 SER A N 1
ATOM 1573 C CA . SER A 1 190 ? 23.064 -2.562 -21.696 1.00 88.12 190 SER A CA 1
ATOM 1574 C C . SER A 1 190 ? 22.983 -1.669 -20.456 1.00 88.12 190 SER A C 1
ATOM 1576 O O . SER A 1 190 ? 22.488 -2.118 -19.423 1.00 88.12 190 SER A O 1
ATOM 1578 N N . GLU A 1 191 ? 23.454 -0.424 -20.542 1.00 89.31 191 GLU A N 1
ATOM 1579 C CA . GLU A 1 191 ? 23.405 0.550 -19.451 1.00 89.31 191 GLU A CA 1
ATOM 1580 C C . GLU A 1 191 ? 21.957 0.973 -19.178 1.00 89.31 191 GLU A C 1
ATOM 1582 O O . GLU A 1 191 ? 21.509 0.862 -18.037 1.00 89.31 191 GLU A O 1
ATOM 1587 N N . GLU A 1 192 ? 21.189 1.307 -20.217 1.00 86.75 192 GLU A N 1
ATOM 1588 C CA . GLU A 1 192 ? 19.770 1.666 -20.106 1.00 86.75 192 GLU A CA 1
ATOM 1589 C C . GLU A 1 192 ? 18.937 0.526 -19.497 1.00 86.75 192 GLU A C 1
ATOM 1591 O O . GLU A 1 192 ? 18.178 0.737 -18.547 1.00 86.75 192 GLU A O 1
ATOM 1596 N N . ARG A 1 193 ? 19.137 -0.718 -19.964 1.00 87.56 193 ARG A N 1
ATOM 1597 C CA . ARG A 1 193 ? 18.481 -1.900 -19.376 1.00 87.56 193 ARG A CA 1
ATOM 1598 C C . ARG A 1 193 ? 18.840 -2.074 -17.905 1.00 87.56 193 ARG A C 1
ATOM 1600 O O . ARG A 1 193 ? 17.951 -2.277 -17.087 1.00 87.56 193 ARG A O 1
ATOM 1607 N N . ARG A 1 194 ? 20.121 -1.940 -17.545 1.00 91.44 194 ARG A N 1
ATOM 1608 C CA . ARG A 1 194 ? 20.572 -2.060 -16.149 1.00 91.44 194 ARG A CA 1
ATOM 1609 C C . ARG A 1 194 ? 19.968 -0.986 -15.252 1.00 91.44 194 ARG A C 1
ATOM 1611 O O . ARG A 1 194 ? 19.624 -1.282 -14.111 1.00 91.44 194 ARG A O 1
ATOM 1618 N N . GLU A 1 195 ? 19.877 0.256 -15.715 1.00 89.62 195 GLU A N 1
ATOM 1619 C CA . GLU A 1 195 ? 19.246 1.334 -14.949 1.00 89.62 195 GLU A CA 1
ATOM 1620 C C . GLU A 1 195 ? 17.756 1.079 -14.741 1.00 89.62 195 GLU A C 1
ATOM 1622 O O . GLU A 1 195 ? 17.243 1.251 -13.630 1.00 89.62 195 GLU A O 1
ATOM 1627 N N . HIS A 1 196 ? 17.080 0.604 -15.783 1.00 86.19 196 HIS A N 1
ATOM 1628 C CA . HIS A 1 196 ? 15.676 0.248 -15.703 1.00 86.19 196 HIS A CA 1
ATOM 1629 C C . HIS A 1 196 ? 15.433 -0.928 -14.747 1.00 86.19 196 HIS A C 1
ATOM 1631 O O . HIS A 1 196 ? 14.610 -0.814 -13.839 1.00 86.19 196 HIS A O 1
ATOM 1637 N N . ASP A 1 197 ? 16.203 -2.012 -14.873 1.00 89.88 197 ASP A N 1
ATOM 1638 C CA . ASP A 1 197 ? 16.117 -3.185 -13.997 1.00 89.88 197 ASP A CA 1
ATOM 1639 C C . ASP A 1 197 ? 16.338 -2.795 -12.528 1.00 89.88 197 ASP A C 1
ATOM 1641 O O . ASP A 1 197 ? 15.592 -3.218 -11.647 1.00 89.88 197 ASP A O 1
ATOM 1645 N N . ARG A 1 198 ? 17.298 -1.898 -12.249 1.00 94.38 198 ARG A N 1
ATOM 1646 C CA . ARG A 1 198 ? 17.508 -1.344 -10.898 1.00 94.38 198 ARG A CA 1
ATOM 1647 C C . ARG A 1 198 ? 16.289 -0.576 -10.389 1.00 94.38 198 ARG A C 1
ATOM 1649 O O . ARG A 1 198 ? 15.973 -0.646 -9.199 1.00 94.38 198 ARG A O 1
ATOM 1656 N N . ARG A 1 199 ? 15.619 0.192 -11.253 1.00 91.31 199 ARG A N 1
ATOM 1657 C CA . ARG A 1 199 ? 14.410 0.947 -10.888 1.00 91.31 199 ARG A CA 1
ATOM 1658 C C . ARG A 1 199 ? 13.250 0.004 -10.575 1.00 91.31 199 ARG A C 1
ATOM 1660 O O . ARG A 1 199 ? 12.576 0.218 -9.566 1.00 91.31 199 ARG A O 1
ATOM 1667 N N . VAL A 1 200 ? 13.054 -1.031 -11.391 1.00 94.19 200 VAL A N 1
ATOM 1668 C CA . VAL A 1 200 ? 12.051 -2.084 -11.167 1.00 94.19 200 VAL A CA 1
ATOM 1669 C C . VAL A 1 200 ? 12.331 -2.808 -9.851 1.00 94.19 200 VAL A C 1
ATOM 1671 O O . VAL A 1 200 ? 11.471 -2.818 -8.972 1.00 94.19 200 VAL A O 1
ATOM 1674 N N . GLU A 1 201 ? 13.560 -3.281 -9.641 1.00 96.12 201 GLU A N 1
ATOM 1675 C CA . GLU A 1 201 ? 13.962 -3.983 -8.418 1.00 96.12 201 GLU A CA 1
ATOM 1676 C C . GLU A 1 201 ? 13.731 -3.126 -7.158 1.00 96.12 201 GLU A C 1
ATOM 1678 O O . GLU A 1 201 ? 13.260 -3.603 -6.120 1.00 96.12 201 GLU A O 1
ATOM 1683 N N . LEU A 1 202 ? 14.033 -1.827 -7.223 1.00 95.94 202 LEU A N 1
ATOM 1684 C CA . LEU A 1 202 ? 13.799 -0.906 -6.113 1.00 95.94 202 LEU A CA 1
ATOM 1685 C C . LEU A 1 202 ? 12.303 -0.748 -5.796 1.00 95.94 202 LEU A C 1
ATOM 1687 O O . LEU A 1 202 ? 11.934 -0.699 -4.618 1.00 95.94 202 LEU A O 1
ATOM 1691 N N . LEU A 1 203 ? 11.446 -0.661 -6.817 1.00 90.25 203 LEU A N 1
ATOM 1692 C CA . LEU A 1 203 ? 9.993 -0.579 -6.646 1.00 90.25 203 LEU A CA 1
ATOM 1693 C C . LEU A 1 203 ? 9.426 -1.878 -6.065 1.00 90.25 203 LEU A C 1
ATOM 1695 O O . LEU A 1 203 ? 8.661 -1.820 -5.105 1.00 90.25 203 LEU A O 1
ATOM 1699 N N . GLU A 1 204 ? 9.865 -3.035 -6.552 1.00 93.81 204 GLU A N 1
ATOM 1700 C CA . GLU A 1 204 ? 9.470 -4.344 -6.021 1.00 93.81 204 GLU A CA 1
ATOM 1701 C C . GLU A 1 204 ? 9.873 -4.510 -4.552 1.00 93.81 204 GLU A C 1
ATOM 1703 O O . GLU A 1 204 ? 9.065 -4.915 -3.712 1.00 93.81 204 GLU A O 1
ATOM 1708 N N . ARG A 1 205 ? 11.102 -4.116 -4.194 1.00 97.06 205 ARG A N 1
ATOM 1709 C CA . ARG A 1 205 ? 11.564 -4.117 -2.797 1.00 97.06 205 ARG A CA 1
ATOM 1710 C C . ARG A 1 205 ? 10.716 -3.202 -1.913 1.00 97.06 205 ARG A C 1
ATOM 1712 O O . ARG A 1 205 ? 10.480 -3.535 -0.751 1.00 97.06 205 ARG A O 1
ATOM 1719 N N . ARG A 1 206 ? 10.281 -2.043 -2.417 1.00 94.12 206 ARG A N 1
ATOM 1720 C CA . ARG A 1 206 ? 9.382 -1.133 -1.684 1.00 94.12 206 ARG A CA 1
ATOM 1721 C C . ARG A 1 206 ? 7.996 -1.748 -1.512 1.00 94.12 206 ARG A C 1
ATOM 1723 O O . ARG A 1 206 ? 7.520 -1.788 -0.379 1.00 94.12 206 ARG A O 1
ATOM 1730 N N . LEU A 1 207 ? 7.433 -2.329 -2.569 1.00 91.19 207 LEU A N 1
ATOM 1731 C CA . LEU A 1 207 ? 6.143 -3.017 -2.529 1.00 91.19 207 LEU A CA 1
ATOM 1732 C C . LEU A 1 207 ? 6.164 -4.167 -1.514 1.00 91.19 207 LEU A C 1
ATOM 1734 O O . LEU A 1 207 ? 5.266 -4.290 -0.684 1.00 91.19 207 LEU A O 1
ATOM 1738 N N . ALA A 1 208 ? 7.244 -4.953 -1.492 1.00 95.50 208 ALA A N 1
ATOM 1739 C CA . ALA A 1 208 ? 7.442 -6.011 -0.507 1.00 95.50 208 ALA A CA 1
ATOM 1740 C C . ALA A 1 208 ? 7.491 -5.476 0.936 1.00 95.50 208 ALA A C 1
ATOM 1742 O O . ALA A 1 208 ? 6.958 -6.111 1.846 1.00 95.50 208 ALA A O 1
ATOM 1743 N N . LYS A 1 209 ? 8.103 -4.306 1.170 1.00 96.88 209 LYS A N 1
ATOM 1744 C CA . LYS A 1 209 ? 8.115 -3.662 2.495 1.00 96.88 209 LYS A CA 1
ATOM 1745 C C . LYS A 1 209 ? 6.724 -3.185 2.911 1.00 96.88 209 LYS A C 1
ATOM 1747 O O . LYS A 1 209 ? 6.336 -3.442 4.047 1.00 96.88 209 LYS A O 1
ATOM 1752 N N . VAL A 1 210 ? 5.977 -2.541 2.012 1.00 91.50 210 VAL A N 1
ATOM 1753 C CA . VAL A 1 210 ? 4.606 -2.081 2.293 1.00 91.50 210 VAL A CA 1
ATOM 1754 C C . VAL A 1 210 ? 3.687 -3.268 2.573 1.00 91.50 210 VAL A C 1
ATOM 1756 O O . VAL A 1 210 ? 2.973 -3.254 3.569 1.00 91.50 210 VAL A O 1
ATOM 1759 N N . ASN A 1 211 ? 3.782 -4.344 1.789 1.00 91.75 211 ASN A N 1
ATOM 1760 C CA . ASN A 1 211 ? 3.010 -5.567 2.023 1.00 91.75 211 ASN A CA 1
ATOM 1761 C C . ASN A 1 211 ? 3.322 -6.208 3.384 1.00 91.75 211 ASN A C 1
ATOM 1763 O O . ASN A 1 211 ? 2.411 -6.661 4.071 1.00 91.75 211 ASN A O 1
ATOM 1767 N N . ARG A 1 212 ? 4.591 -6.216 3.818 1.00 96.81 212 ARG A N 1
ATOM 1768 C CA . ARG A 1 212 ? 4.950 -6.689 5.168 1.00 96.81 212 ARG A CA 1
ATOM 1769 C C . ARG A 1 212 ? 4.361 -5.800 6.263 1.00 96.81 212 ARG A C 1
ATOM 1771 O O . ARG A 1 212 ? 3.855 -6.326 7.248 1.00 96.81 212 ARG A O 1
ATOM 1778 N N . ALA A 1 213 ? 4.411 -4.480 6.090 1.00 92.31 213 ALA A N 1
ATOM 1779 C CA . ALA A 1 213 ? 3.826 -3.538 7.042 1.00 92.31 213 ALA A CA 1
ATOM 1780 C C . ALA A 1 213 ? 2.293 -3.679 7.121 1.00 92.31 213 ALA A C 1
ATOM 1782 O O . ALA A 1 213 ? 1.736 -3.636 8.218 1.00 92.31 213 ALA A O 1
ATOM 1783 N N . LEU A 1 214 ? 1.621 -3.905 5.986 1.00 90.06 214 LEU A N 1
ATOM 1784 C CA . LEU A 1 214 ? 0.192 -4.231 5.926 1.00 90.06 214 LEU A CA 1
ATOM 1785 C C . LEU A 1 214 ? -0.109 -5.518 6.694 1.00 90.06 214 LEU A C 1
ATOM 1787 O O . LEU A 1 214 ? -0.854 -5.474 7.664 1.00 90.06 214 LEU A O 1
ATOM 1791 N N . ALA A 1 215 ? 0.561 -6.624 6.368 1.00 93.81 215 ALA A N 1
ATOM 1792 C CA . ALA A 1 215 ? 0.342 -7.902 7.047 1.00 93.81 215 ALA A CA 1
ATOM 1793 C C . ALA A 1 215 ? 0.581 -7.816 8.569 1.00 93.81 215 ALA A C 1
ATOM 1795 O O . ALA A 1 215 ? -0.144 -8.413 9.366 1.00 93.81 215 ALA A O 1
ATOM 1796 N N . GLU A 1 216 ? 1.588 -7.053 9.006 1.00 96.44 216 GLU A N 1
ATOM 1797 C CA . GLU A 1 216 ? 1.840 -6.838 10.432 1.00 96.44 216 GLU A CA 1
ATOM 1798 C C . GLU A 1 216 ? 0.731 -6.009 11.101 1.00 96.44 216 GLU A C 1
ATOM 1800 O O . GLU A 1 216 ? 0.315 -6.323 12.218 1.00 96.44 216 GLU A O 1
ATOM 1805 N N . THR A 1 217 ? 0.241 -4.958 10.439 1.00 91.38 217 THR A N 1
ATOM 1806 C CA . THR A 1 217 ? -0.832 -4.104 10.976 1.00 91.38 217 THR A CA 1
ATOM 1807 C C . THR A 1 217 ? -2.188 -4.810 10.986 1.00 91.38 217 THR A C 1
ATOM 1809 O O . THR A 1 217 ? -2.901 -4.698 11.982 1.00 91.38 217 THR A O 1
ATOM 1812 N N . GLU A 1 218 ? -2.494 -5.622 9.974 1.00 92.25 218 GLU A N 1
ATOM 1813 C CA . GLU A 1 218 ? -3.665 -6.510 9.937 1.00 92.25 218 GLU A CA 1
ATOM 1814 C C . GLU A 1 218 ? -3.627 -7.518 11.087 1.00 92.25 218 GLU A C 1
ATOM 1816 O O . GLU A 1 218 ? -4.592 -7.642 11.840 1.00 92.25 218 GLU A O 1
ATOM 1821 N N . LYS A 1 219 ? -2.478 -8.169 11.310 1.00 95.12 219 LYS A N 1
ATOM 1822 C CA . LYS A 1 219 ? -2.303 -9.101 12.432 1.00 95.12 219 LYS A CA 1
ATOM 1823 C C . LYS A 1 219 ? -2.502 -8.418 13.787 1.00 95.12 219 LYS A C 1
ATOM 1825 O O . LYS A 1 219 ? -3.092 -9.002 14.694 1.00 95.12 219 LYS A O 1
ATOM 1830 N N . ARG A 1 220 ? -2.015 -7.185 13.955 1.00 91.81 220 ARG A N 1
ATOM 1831 C CA . ARG A 1 220 ? -2.235 -6.403 15.185 1.00 91.81 220 ARG A CA 1
ATOM 1832 C C . ARG A 1 220 ? -3.709 -6.045 15.364 1.00 91.81 220 ARG A C 1
ATOM 1834 O O . ARG A 1 220 ? -4.213 -6.145 16.479 1.00 91.81 220 ARG A O 1
ATOM 1841 N N . LEU A 1 221 ? -4.400 -5.667 14.291 1.00 89.69 221 LEU A N 1
ATOM 1842 C CA . LEU A 1 221 ? -5.835 -5.394 14.326 1.00 89.69 221 LEU A CA 1
ATOM 1843 C C . LEU A 1 221 ? -6.615 -6.652 14.732 1.00 89.69 221 LEU A C 1
ATOM 1845 O O . LEU A 1 221 ? -7.422 -6.600 15.657 1.00 89.69 221 LEU A O 1
ATOM 1849 N N . GLU A 1 222 ? -6.303 -7.796 14.126 1.00 89.62 222 GLU A N 1
ATOM 1850 C CA . GLU A 1 222 ? -6.898 -9.091 14.465 1.00 89.62 222 GLU A CA 1
ATOM 1851 C C . GLU A 1 222 ? -6.668 -9.455 15.941 1.00 89.62 222 GLU A C 1
ATOM 1853 O O . GLU A 1 222 ? -7.585 -9.907 16.628 1.00 89.62 222 GLU A O 1
ATOM 1858 N N . GLN A 1 223 ? -5.464 -9.210 16.467 1.00 90.44 223 GLN A N 1
ATOM 1859 C CA . GLN A 1 223 ? -5.157 -9.411 17.884 1.00 90.44 223 GLN A CA 1
ATOM 1860 C C . GLN A 1 223 ? -5.982 -8.499 18.794 1.00 90.44 223 GLN A C 1
ATOM 1862 O O . GLN A 1 223 ? -6.475 -8.971 19.814 1.00 90.44 223 GLN A O 1
ATOM 1867 N N . VAL A 1 224 ? -6.166 -7.222 18.444 1.00 88.44 224 VAL A N 1
ATOM 1868 C CA . VAL A 1 224 ? -7.000 -6.288 19.223 1.00 88.44 224 VAL A CA 1
ATOM 1869 C C . VAL A 1 224 ? -8.463 -6.737 19.228 1.00 88.44 224 VAL A C 1
ATOM 1871 O O . VAL A 1 224 ? -9.106 -6.694 20.279 1.00 88.44 224 VAL A O 1
ATOM 1874 N N . VAL A 1 225 ? -8.965 -7.222 18.088 1.00 84.25 225 VAL A N 1
ATOM 1875 C CA . VAL A 1 225 ? -10.323 -7.768 17.954 1.00 84.25 225 VAL A CA 1
ATOM 1876 C C . VAL A 1 225 ? -10.489 -9.034 18.805 1.00 84.25 225 VAL A C 1
ATOM 1878 O O . VAL A 1 225 ? -11.416 -9.114 19.611 1.00 84.25 225 VAL A O 1
ATOM 1881 N N . LYS A 1 226 ? -9.556 -9.991 18.707 1.00 86.56 226 LYS A N 1
ATOM 1882 C CA . LYS A 1 226 ? -9.580 -11.247 19.479 1.00 86.56 226 LYS A CA 1
ATOM 1883 C C . LYS A 1 226 ? -9.418 -11.025 20.982 1.00 86.56 226 LYS A C 1
ATOM 1885 O O . LYS A 1 226 ? -10.134 -11.631 21.772 1.00 86.56 226 LYS A O 1
ATOM 1890 N N . ALA A 1 227 ? -8.482 -10.170 21.389 1.00 85.12 227 ALA A N 1
ATOM 1891 C CA . ALA A 1 227 ? -8.095 -10.017 22.790 1.00 85.12 227 ALA A CA 1
ATOM 1892 C C . ALA A 1 227 ? -9.175 -9.375 23.659 1.00 85.12 227 ALA A C 1
ATOM 1894 O O . ALA A 1 227 ? -9.150 -9.554 24.875 1.00 85.12 227 ALA A O 1
ATOM 1895 N N . LYS A 1 228 ? -10.089 -8.591 23.079 1.00 69.44 228 LYS A N 1
ATOM 1896 C CA . LYS A 1 228 ? -11.035 -7.824 23.892 1.00 69.44 228 LYS A CA 1
ATOM 1897 C C . LYS A 1 228 ? -12.466 -8.318 23.859 1.00 69.44 228 LYS A C 1
ATOM 1899 O O . LYS A 1 228 ? -13.281 -7.692 24.535 1.00 69.44 228 LYS A O 1
ATOM 1904 N N . SER A 1 229 ? -12.775 -9.399 23.124 1.00 59.47 229 SER A N 1
ATOM 1905 C CA . SER A 1 229 ? -14.158 -9.892 22.943 1.00 59.47 229 SER A CA 1
ATOM 1906 C C . SER A 1 229 ? -15.135 -8.722 22.774 1.00 59.47 229 SER A C 1
ATOM 1908 O O . SER A 1 229 ? -16.247 -8.715 23.300 1.00 59.47 229 SER A O 1
ATOM 1910 N N . VAL A 1 230 ? -14.649 -7.668 22.105 1.00 54.94 230 VAL A N 1
ATOM 1911 C CA . VAL A 1 230 ? -15.475 -6.573 21.649 1.00 54.94 230 VAL A CA 1
ATOM 1912 C C . VAL A 1 230 ? -16.217 -7.265 20.541 1.00 54.94 230 VAL A C 1
ATOM 1914 O O . VAL A 1 230 ? -15.643 -7.483 19.476 1.00 54.94 230 VAL A O 1
ATOM 1917 N N . ASP A 1 231 ? -17.431 -7.717 20.869 1.00 50.44 231 ASP A N 1
ATOM 1918 C CA . ASP A 1 231 ? -18.459 -8.030 19.888 1.00 50.44 231 ASP A CA 1
ATOM 1919 C C . ASP A 1 231 ? -18.261 -6.994 18.783 1.00 50.44 231 ASP A C 1
ATOM 1921 O O . ASP A 1 231 ? -18.276 -5.813 19.160 1.00 50.44 231 ASP A O 1
ATOM 1925 N N . PRO A 1 232 ? -17.854 -7.388 17.555 1.00 50.78 232 PRO A N 1
ATOM 1926 C CA . PRO A 1 232 ? -17.078 -6.569 16.607 1.00 50.78 232 PRO A CA 1
ATOM 1927 C C . PRO A 1 232 ? -17.675 -5.208 16.199 1.00 50.78 232 PRO A C 1
ATOM 1929 O O . PRO A 1 232 ? -17.187 -4.550 15.275 1.00 50.78 232 PRO A O 1
ATOM 1932 N N . GLY A 1 233 ? -18.725 -4.759 16.882 1.00 48.38 233 GLY A N 1
ATOM 1933 C CA . GLY A 1 233 ? -19.828 -4.031 16.336 1.00 48.38 233 GLY A CA 1
ATOM 1934 C C . GLY A 1 233 ? -20.453 -4.931 15.292 1.00 48.38 233 GLY A C 1
ATOM 1935 O O . GLY A 1 233 ? -19.788 -5.714 14.616 1.00 48.38 233 GLY A O 1
ATOM 1936 N N . ILE A 1 234 ? -21.725 -4.727 15.026 1.00 47.22 234 ILE A N 1
ATOM 1937 C CA . ILE A 1 234 ? -22.180 -4.902 13.655 1.00 47.22 234 ILE A CA 1
ATOM 1938 C C . ILE A 1 234 ? -21.480 -3.772 12.880 1.00 47.22 234 ILE A C 1
ATOM 1940 O O . ILE A 1 234 ? -22.054 -2.716 12.635 1.00 47.22 234 ILE A O 1
ATOM 1944 N N . ALA A 1 235 ? -20.172 -3.912 12.646 1.00 42.69 235 ALA A N 1
ATOM 1945 C CA . ALA A 1 235 ? -19.414 -3.088 11.735 1.00 42.69 235 ALA A CA 1
ATOM 1946 C C . ALA A 1 235 ? -20.059 -3.384 10.401 1.00 42.69 235 ALA A C 1
ATOM 1948 O O . ALA A 1 235 ? -19.850 -4.482 9.904 1.00 42.69 235 ALA A O 1
ATOM 1949 N N . SER A 1 236 ? -20.952 -2.489 9.964 1.00 42.69 236 SER A N 1
ATOM 1950 C CA . SER A 1 236 ? -21.554 -2.428 8.633 1.00 42.69 236 SER A CA 1
ATOM 1951 C C . SER A 1 236 ? -21.168 -3.627 7.767 1.00 42.69 236 SER A C 1
ATOM 1953 O O . SER A 1 236 ? -20.290 -3.537 6.916 1.00 42.69 236 SER A O 1
ATOM 1955 N N . VAL A 1 237 ? -21.814 -4.770 8.016 1.00 44.06 237 VAL A N 1
ATOM 1956 C CA . VAL A 1 237 ? -21.604 -6.025 7.272 1.00 44.06 237 VAL A CA 1
ATOM 1957 C C . VAL A 1 237 ? -22.090 -5.868 5.818 1.00 44.06 237 VAL A C 1
ATOM 1959 O O . VAL A 1 237 ? -21.974 -6.769 5.001 1.00 44.06 237 VAL A O 1
ATOM 1962 N N . TYR A 1 238 ? -22.577 -4.681 5.463 1.00 42.47 238 TYR A N 1
ATOM 1963 C CA . TYR A 1 238 ? -23.039 -4.291 4.145 1.00 42.47 238 TYR A CA 1
ATOM 1964 C C . TYR A 1 238 ? -21.994 -3.451 3.393 1.00 42.47 238 TYR A C 1
ATOM 1966 O O . TYR A 1 238 ? -22.324 -2.379 2.901 1.00 42.47 238 TYR A O 1
ATOM 1974 N N . ASP A 1 239 ? -20.742 -3.907 3.295 1.00 41.56 239 ASP A N 1
ATOM 1975 C CA . ASP A 1 239 ? -19.893 -3.493 2.153 1.00 41.56 239 ASP A CA 1
ATOM 1976 C C . ASP A 1 239 ? -20.197 -4.366 0.917 1.00 41.56 239 ASP A C 1
ATOM 1978 O O . ASP A 1 239 ? -19.937 -4.014 -0.228 1.00 41.56 239 ASP A O 1
ATOM 1982 N N . THR A 1 240 ? -20.874 -5.493 1.146 1.00 39.28 240 THR A N 1
ATOM 1983 C CA . THR A 1 240 ? -21.671 -6.203 0.150 1.00 39.28 240 THR A CA 1
ATOM 1984 C C . THR A 1 240 ? -23.096 -6.236 0.675 1.00 39.28 240 THR A C 1
ATOM 1986 O O . THR A 1 240 ? -23.419 -6.983 1.596 1.00 39.28 240 THR A O 1
ATOM 1989 N N . VAL A 1 241 ? -23.966 -5.388 0.127 1.00 51.78 241 VAL A N 1
ATOM 1990 C CA . VAL A 1 241 ? -25.409 -5.620 0.226 1.00 51.78 241 VAL A CA 1
ATOM 1991 C C . VAL A 1 241 ? -25.615 -7.034 -0.309 1.00 51.78 241 VAL A C 1
ATOM 1993 O O . VAL A 1 241 ? -25.409 -7.267 -1.498 1.00 51.78 241 VAL A O 1
ATOM 1996 N N . GLN A 1 242 ? -25.918 -7.999 0.565 1.00 50.84 242 GLN A N 1
ATOM 1997 C CA . GLN A 1 242 ? -26.455 -9.280 0.125 1.00 50.84 242 GLN A CA 1
ATOM 1998 C C . GLN A 1 242 ? -27.659 -8.925 -0.741 1.00 50.84 242 GLN A C 1
ATOM 2000 O O . GLN A 1 242 ? -28.654 -8.409 -0.230 1.00 50.84 242 GLN A O 1
ATOM 2005 N N . GLY A 1 243 ? -27.505 -9.072 -2.058 1.00 60.56 243 GLY A N 1
ATOM 2006 C CA . GLY A 1 243 ? -28.566 -8.770 -3.000 1.00 60.56 243 GLY A CA 1
ATOM 2007 C C . GLY A 1 243 ? -29.811 -9.532 -2.575 1.00 60.56 243 GLY A C 1
ATOM 2008 O O . GLY A 1 243 ? -29.724 -10.690 -2.163 1.00 60.56 243 GLY A O 1
ATOM 2009 N N . LEU A 1 244 ? -30.962 -8.865 -2.621 1.00 70.69 244 LEU A N 1
ATOM 2010 C CA . LEU A 1 244 ? -32.232 -9.563 -2.501 1.00 70.69 244 LEU A CA 1
ATOM 2011 C C . LEU A 1 244 ? -32.261 -10.653 -3.581 1.00 70.69 244 LEU A C 1
ATOM 2013 O O . LEU A 1 244 ? -32.006 -10.361 -4.749 1.00 70.69 244 LEU A O 1
ATOM 2017 N N . ASP A 1 245 ? -32.535 -11.894 -3.188 1.00 74.19 245 ASP A N 1
ATOM 2018 C CA . ASP A 1 245 ? -32.678 -12.998 -4.132 1.00 74.19 245 ASP A CA 1
ATOM 2019 C C . ASP A 1 245 ? -33.868 -12.705 -5.055 1.00 74.19 245 ASP A C 1
ATOM 2021 O O . ASP A 1 245 ? -34.984 -12.487 -4.577 1.00 74.19 245 ASP A O 1
ATOM 2025 N N . ALA A 1 246 ? -33.634 -12.667 -6.369 1.00 76.25 246 ALA A N 1
ATOM 2026 C CA . ALA A 1 246 ? -34.668 -12.350 -7.352 1.00 76.25 246 ALA A CA 1
ATOM 2027 C C . ALA A 1 246 ? -35.795 -13.399 -7.377 1.00 76.25 246 ALA A C 1
ATOM 2029 O O . ALA A 1 246 ? -36.887 -13.115 -7.865 1.00 76.25 246 ALA A O 1
ATOM 2030 N N . SER A 1 247 ? -35.543 -14.592 -6.829 1.00 77.06 247 SER A N 1
ATOM 2031 C CA . SER A 1 247 ? -36.521 -15.672 -6.710 1.00 77.06 247 SER A CA 1
ATOM 2032 C C . SER A 1 247 ? -37.400 -15.580 -5.451 1.00 77.06 247 SER A C 1
ATOM 2034 O O . SER A 1 247 ? -38.350 -16.351 -5.313 1.00 77.06 247 SER A O 1
ATOM 2036 N N . ASP A 1 248 ? -37.137 -14.634 -4.538 1.00 83.12 248 ASP A N 1
ATOM 2037 C CA . ASP A 1 248 ? -37.928 -14.465 -3.315 1.00 83.12 248 ASP A CA 1
ATOM 2038 C C . ASP A 1 248 ? -39.335 -13.910 -3.638 1.00 83.12 248 ASP A C 1
ATOM 2040 O O . ASP A 1 248 ? -39.456 -12.811 -4.190 1.00 83.12 248 ASP A O 1
ATOM 2044 N N . PRO A 1 249 ? -40.433 -14.586 -3.245 1.00 80.38 249 PRO A N 1
ATOM 2045 C CA . PRO A 1 249 ? -41.796 -14.102 -3.489 1.00 80.38 249 PRO A CA 1
ATOM 2046 C C . PRO A 1 249 ? -42.096 -12.750 -2.817 1.00 80.38 249 PRO A C 1
ATOM 2048 O O . PRO A 1 249 ? -43.050 -12.066 -3.189 1.00 80.38 249 PRO A O 1
ATOM 2051 N N . ALA A 1 250 ? -41.290 -12.336 -1.834 1.00 84.19 250 ALA A N 1
ATOM 2052 C CA . ALA A 1 250 ? -41.372 -11.039 -1.171 1.00 84.19 250 ALA A CA 1
ATOM 2053 C C . ALA A 1 250 ? -40.355 -10.004 -1.696 1.00 84.19 250 ALA A C 1
ATOM 2055 O O . ALA A 1 250 ? -40.228 -8.936 -1.088 1.00 84.19 250 ALA A O 1
ATOM 2056 N N . TYR A 1 251 ? -39.653 -10.277 -2.802 1.00 81.75 251 TYR A N 1
ATOM 2057 C CA . TYR A 1 251 ? -38.615 -9.410 -3.374 1.00 81.75 251 TYR A CA 1
ATOM 2058 C C . TYR A 1 251 ? -39.083 -7.960 -3.551 1.00 81.75 251 TYR A C 1
ATOM 2060 O O . TYR A 1 251 ? -38.443 -7.042 -3.042 1.00 81.75 251 TYR A O 1
ATOM 2068 N N . GLY A 1 252 ? -40.244 -7.747 -4.184 1.00 77.75 252 GLY A N 1
ATOM 2069 C CA . GLY A 1 252 ? -40.781 -6.403 -4.435 1.00 77.75 252 GLY A CA 1
ATOM 2070 C C . GLY A 1 252 ? -41.005 -5.599 -3.150 1.00 77.75 252 GLY A C 1
ATOM 2071 O O . GLY A 1 252 ? -40.527 -4.474 -3.026 1.00 77.75 252 GLY A O 1
ATOM 2072 N N . ARG A 1 253 ? -41.635 -6.217 -2.141 1.00 80.62 253 ARG A N 1
ATOM 2073 C CA . ARG A 1 253 ? -41.902 -5.573 -0.845 1.00 80.62 253 ARG A CA 1
ATOM 2074 C C . ARG A 1 253 ? -40.616 -5.307 -0.058 1.00 80.62 253 ARG A C 1
ATOM 2076 O O . ARG A 1 253 ? -40.495 -4.266 0.581 1.00 80.62 253 ARG A O 1
ATOM 2083 N N . LYS A 1 254 ? -39.647 -6.229 -0.093 1.00 82.00 254 LYS A N 1
ATOM 2084 C CA . LYS A 1 254 ? -38.340 -6.031 0.556 1.00 82.00 254 LYS A CA 1
ATOM 2085 C C . LYS A 1 254 ? -37.533 -4.925 -0.129 1.00 82.00 254 LYS A C 1
ATOM 2087 O O . LYS A 1 254 ? -36.896 -4.139 0.566 1.00 82.00 254 LYS A O 1
ATOM 2092 N N . ARG A 1 255 ? -37.600 -4.828 -1.461 1.00 83.44 255 ARG A N 1
ATOM 2093 C CA . ARG A 1 255 ? -36.958 -3.768 -2.251 1.00 83.44 255 ARG A CA 1
ATOM 2094 C C . ARG A 1 255 ? -37.517 -2.392 -1.900 1.00 83.44 255 ARG A C 1
ATOM 2096 O O . ARG A 1 255 ? -36.742 -1.489 -1.612 1.00 83.44 255 ARG A O 1
ATOM 2103 N N . GLU A 1 256 ? -38.842 -2.253 -1.862 1.00 80.88 256 GLU A N 1
ATOM 2104 C CA . GLU A 1 256 ? -39.510 -1.009 -1.449 1.00 80.88 256 GLU A CA 1
ATOM 2105 C C . GLU A 1 256 ? -39.113 -0.598 -0.026 1.00 80.88 256 GLU A C 1
ATOM 2107 O O . GLU A 1 256 ? -38.779 0.558 0.225 1.00 80.88 256 GLU A O 1
ATOM 2112 N N . LEU A 1 257 ? -39.081 -1.550 0.910 1.00 82.81 257 LEU A N 1
ATOM 2113 C CA . LEU A 1 257 ? -38.729 -1.269 2.300 1.00 82.81 257 LEU A CA 1
ATOM 2114 C C . LEU A 1 257 ? -37.250 -0.871 2.460 1.00 82.81 257 LEU A C 1
ATOM 2116 O O . LEU A 1 257 ? -36.942 0.045 3.221 1.00 82.81 257 LEU A O 1
ATOM 2120 N N . LEU A 1 258 ? -36.339 -1.509 1.718 1.00 79.62 258 LEU A N 1
ATOM 2121 C CA . LEU A 1 258 ? -34.925 -1.121 1.678 1.00 79.62 258 LEU A CA 1
ATOM 2122 C C . LEU A 1 258 ? -34.719 0.256 1.041 1.00 79.62 258 LEU A C 1
ATOM 2124 O O . LEU A 1 258 ? -33.872 1.009 1.515 1.00 79.62 258 LEU A O 1
ATOM 2128 N N . HIS A 1 259 ? -35.502 0.606 0.020 1.00 81.81 259 HIS A N 1
ATOM 2129 C CA . HIS A 1 259 ? -35.461 1.932 -0.597 1.00 81.81 259 HIS A CA 1
ATOM 2130 C C . HIS A 1 259 ? -35.886 3.023 0.395 1.00 81.81 259 HIS A C 1
ATOM 2132 O O . HIS A 1 259 ? -35.186 4.022 0.545 1.00 81.81 259 HIS A O 1
ATOM 2138 N N . VAL A 1 260 ? -36.956 2.799 1.163 1.00 83.19 260 VAL A N 1
ATOM 2139 C CA . VAL A 1 260 ? -37.373 3.726 2.231 1.00 83.19 260 VAL A CA 1
ATOM 2140 C C . VAL A 1 260 ? -36.279 3.888 3.292 1.00 83.19 260 VAL A C 1
ATOM 2142 O O . VAL A 1 260 ? -35.936 5.009 3.656 1.00 83.19 260 VAL A O 1
ATOM 2145 N N . ILE A 1 261 ? -35.676 2.785 3.751 1.00 79.62 261 ILE A N 1
ATOM 2146 C CA . ILE A 1 261 ? -34.574 2.829 4.727 1.00 79.62 261 ILE A CA 1
ATOM 2147 C C . ILE A 1 261 ? -33.354 3.572 4.159 1.00 79.62 261 ILE A C 1
ATOM 2149 O O . ILE A 1 261 ? -32.678 4.297 4.887 1.00 79.62 261 ILE A O 1
ATOM 2153 N N . PHE A 1 262 ? -33.054 3.396 2.871 1.00 79.12 262 PHE A N 1
ATOM 2154 C CA . PHE A 1 262 ? -31.960 4.089 2.194 1.00 79.12 262 PHE A CA 1
ATOM 2155 C C . PHE A 1 262 ? -32.171 5.608 2.169 1.00 79.12 262 PHE A C 1
ATOM 2157 O O . PHE A 1 262 ? -31.256 6.347 2.534 1.00 79.12 262 PHE A O 1
ATOM 2164 N N . LEU A 1 263 ? -33.377 6.065 1.818 1.00 79.19 263 LEU A N 1
ATOM 2165 C CA . LEU A 1 263 ? -33.730 7.487 1.817 1.00 79.19 263 LEU A CA 1
ATOM 2166 C C . LEU A 1 263 ? -33.658 8.096 3.224 1.00 79.19 263 LEU A C 1
ATOM 2168 O O . LEU A 1 263 ? -33.046 9.148 3.402 1.00 79.19 263 LEU A O 1
ATOM 2172 N N . GLU A 1 264 ? -34.183 7.399 4.232 1.00 80.75 264 GLU A N 1
ATOM 2173 C CA . GLU A 1 264 ? -34.120 7.844 5.630 1.00 80.75 264 GLU A CA 1
ATOM 2174 C C . GLU A 1 264 ? -32.663 7.945 6.121 1.00 80.75 264 GLU A C 1
ATOM 2176 O O . GLU A 1 264 ? -32.266 8.897 6.793 1.00 80.75 264 GLU A O 1
ATOM 2181 N N . ASN A 1 265 ? -31.815 6.984 5.739 1.00 74.00 265 ASN A N 1
ATOM 2182 C CA . ASN A 1 265 ? -30.392 7.010 6.071 1.00 74.00 265 ASN A CA 1
ATOM 2183 C C . ASN A 1 265 ? -29.643 8.153 5.368 1.00 74.00 265 ASN A C 1
ATOM 2185 O O . ASN A 1 265 ? -28.725 8.724 5.962 1.00 74.00 265 ASN A O 1
ATOM 2189 N N . LEU A 1 266 ? -30.005 8.494 4.128 1.00 77.88 266 LEU A N 1
ATOM 2190 C CA . LEU A 1 266 ? -29.464 9.655 3.412 1.00 77.88 266 LEU A CA 1
ATOM 2191 C C . LEU A 1 266 ? -29.834 10.967 4.111 1.00 77.88 266 LEU A C 1
ATOM 2193 O O . LEU A 1 266 ? -28.965 11.825 4.297 1.00 77.88 266 LEU A O 1
ATOM 2197 N N . GLU A 1 267 ? -31.086 11.083 4.556 1.00 77.69 267 GLU A N 1
ATOM 2198 C CA . GLU A 1 267 ? -31.584 12.236 5.306 1.00 77.69 267 GLU A CA 1
ATOM 2199 C C . GLU A 1 267 ? -30.859 12.387 6.653 1.00 77.69 267 GLU A C 1
ATOM 2201 O O . GLU A 1 267 ? -30.350 13.464 6.969 1.00 77.69 267 GLU A O 1
ATOM 2206 N N . LEU A 1 268 ? -30.684 11.290 7.401 1.00 74.12 268 LEU A N 1
ATOM 2207 C CA . LEU A 1 268 ? -29.907 11.271 8.649 1.00 74.12 268 LEU A CA 1
ATOM 2208 C C . LEU A 1 268 ? -28.427 11.636 8.445 1.00 74.12 268 LEU A C 1
ATOM 2210 O O . LEU A 1 268 ? -27.796 12.194 9.345 1.00 74.12 268 LEU A O 1
ATOM 2214 N N . GLN A 1 269 ? -27.863 11.330 7.273 1.00 68.44 269 GLN A N 1
ATOM 2215 C CA . GLN A 1 269 ? -26.490 11.690 6.902 1.00 68.44 269 GLN A CA 1
ATOM 2216 C C . GLN A 1 269 ? -26.360 13.118 6.348 1.00 68.44 269 GLN A C 1
ATOM 2218 O O . GLN A 1 269 ? -25.235 13.567 6.117 1.00 68.44 269 GLN A O 1
ATOM 2223 N N . GLY A 1 270 ? -27.469 13.839 6.140 1.00 74.12 270 GLY A N 1
ATOM 2224 C CA . GLY A 1 270 ? -27.471 15.211 5.628 1.00 74.12 270 GLY A CA 1
ATOM 2225 C C . GLY A 1 270 ? -26.981 15.341 4.182 1.00 74.12 270 GLY A C 1
ATOM 2226 O O . GLY A 1 270 ? -26.474 16.398 3.804 1.00 74.12 270 GLY A O 1
ATOM 2227 N N . LYS A 1 271 ? -27.080 14.271 3.384 1.00 75.62 271 LYS A N 1
ATOM 2228 C CA . LYS A 1 271 ? -26.744 14.299 1.954 1.00 75.62 271 LYS A CA 1
ATOM 2229 C C . LYS A 1 271 ? -27.974 14.728 1.141 1.00 75.62 271 LYS A C 1
ATOM 2231 O O . LYS A 1 271 ? -29.088 14.357 1.510 1.00 75.62 271 LYS A O 1
ATOM 2236 N N . PRO A 1 272 ? -27.805 15.512 0.062 1.00 77.69 272 PRO A N 1
ATOM 2237 C CA . PRO A 1 272 ? -28.919 15.860 -0.812 1.00 77.69 272 PRO A CA 1
ATOM 2238 C C . PRO A 1 272 ? -29.478 14.591 -1.470 1.00 77.69 272 PRO A C 1
ATOM 2240 O O . PRO A 1 272 ? -28.714 13.775 -1.977 1.00 77.69 272 PRO A O 1
ATOM 2243 N N . ILE A 1 273 ? -30.802 14.427 -1.414 1.00 81.88 273 ILE A N 1
ATOM 2244 C CA . ILE A 1 273 ? -31.533 13.367 -2.119 1.00 81.88 273 ILE A CA 1
ATOM 2245 C C . ILE A 1 273 ? -31.804 13.890 -3.528 1.00 81.88 273 ILE A C 1
ATOM 2247 O O . ILE A 1 273 ? -32.619 14.809 -3.686 1.00 81.88 273 ILE A O 1
ATOM 2251 N N . GLU A 1 274 ? -31.130 13.330 -4.528 1.00 84.94 274 GLU A N 1
ATOM 2252 C CA . GLU A 1 274 ? -31.359 13.688 -5.925 1.00 84.94 274 GLU A CA 1
ATOM 2253 C C . GLU A 1 274 ? -32.721 13.130 -6.388 1.00 84.94 274 GLU A C 1
ATOM 2255 O O . GLU A 1 274 ? -33.229 12.153 -5.828 1.00 84.94 274 GLU A O 1
ATOM 2260 N N . PRO A 1 275 ? -33.385 13.742 -7.384 1.00 73.12 275 PRO A N 1
ATOM 2261 C CA . PRO A 1 275 ? -34.678 13.257 -7.875 1.00 73.12 275 PRO A CA 1
ATOM 2262 C C . PRO A 1 275 ? -34.608 11.824 -8.429 1.00 73.12 275 PRO A C 1
ATOM 2264 O O . PRO A 1 275 ? -35.592 11.096 -8.326 1.00 73.12 275 PRO A O 1
ATOM 2267 N N . GLU A 1 276 ? -33.446 11.400 -8.931 1.00 72.81 276 GLU A N 1
ATOM 2268 C CA . GLU A 1 276 ? -33.184 10.030 -9.394 1.00 72.81 276 GLU A CA 1
ATOM 2269 C C . GLU A 1 276 ? -33.211 8.999 -8.252 1.00 72.81 276 GLU A C 1
ATOM 2271 O O . GLU A 1 276 ? -33.581 7.850 -8.475 1.00 72.81 276 GLU A O 1
ATOM 2276 N N . ASP A 1 277 ? -32.909 9.409 -7.014 1.00 71.31 277 ASP A N 1
ATOM 2277 C CA . ASP A 1 277 ? -32.951 8.531 -5.838 1.00 71.31 277 ASP A CA 1
ATOM 2278 C C . ASP A 1 277 ? -34.383 8.289 -5.339 1.00 71.31 277 ASP A C 1
ATOM 2280 O O . ASP A 1 277 ? -34.609 7.408 -4.511 1.00 71.31 277 ASP A O 1
ATOM 2284 N N . ARG A 1 278 ? -35.366 9.085 -5.785 1.00 71.69 278 ARG A N 1
ATOM 2285 C CA . ARG A 1 278 ? -36.759 9.012 -5.305 1.00 71.69 278 ARG A CA 1
ATOM 2286 C C . 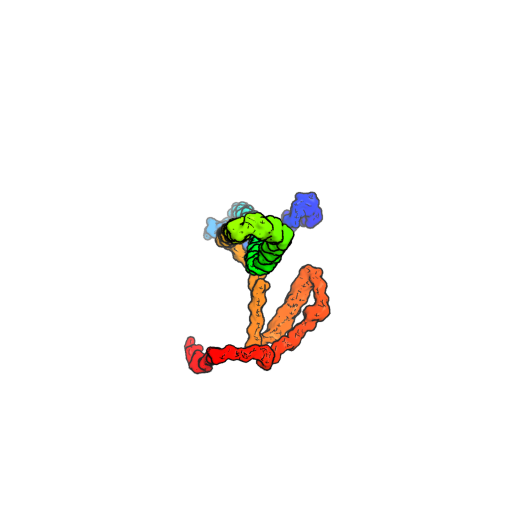ARG A 1 278 ? -37.601 7.996 -6.060 1.00 71.69 278 ARG A C 1
ATOM 2288 O O . ARG A 1 278 ? -38.594 7.520 -5.513 1.00 71.69 278 ARG A O 1
ATOM 2295 N N . GLU A 1 279 ? -37.217 7.659 -7.284 1.00 70.31 279 GLU A N 1
ATOM 2296 C CA . GLU A 1 279 ? -37.922 6.665 -8.081 1.00 70.31 279 GLU A CA 1
ATOM 2297 C C . GLU A 1 279 ? -37.221 5.308 -7.951 1.00 70.31 279 GLU A C 1
ATOM 2299 O O . GLU A 1 279 ? -36.039 5.191 -8.277 1.00 70.31 279 GLU A O 1
ATOM 2304 N N . PRO A 1 280 ? -37.905 4.258 -7.458 1.00 62.47 280 PRO A N 1
ATOM 2305 C CA . PRO A 1 280 ? -37.331 2.923 -7.469 1.00 62.47 280 PRO A CA 1
ATOM 2306 C C . PRO A 1 280 ? -37.101 2.541 -8.930 1.00 62.47 280 PRO A C 1
ATOM 2308 O O . PRO A 1 280 ? -38.074 2.383 -9.667 1.00 62.47 280 PRO A O 1
ATOM 2311 N N . GLN A 1 281 ? -35.839 2.402 -9.356 1.00 60.16 281 GLN A N 1
ATOM 2312 C CA . GLN A 1 281 ? -35.510 1.993 -10.724 1.00 60.16 281 GLN A CA 1
ATOM 2313 C C . GLN A 1 281 ? -36.301 0.720 -11.069 1.00 60.16 281 GLN A C 1
ATOM 2315 O O . GLN A 1 281 ? -36.127 -0.349 -10.475 1.00 60.16 281 GLN A O 1
ATOM 2320 N N . ALA A 1 282 ? -37.278 0.879 -11.960 1.00 52.50 282 ALA A N 1
ATOM 2321 C CA . ALA A 1 282 ? -38.353 -0.087 -12.153 1.00 52.50 282 ALA A CA 1
ATOM 2322 C C . ALA A 1 282 ? -37.984 -1.238 -13.096 1.00 52.50 282 ALA A C 1
ATOM 2324 O O . ALA A 1 282 ? -38.753 -2.187 -13.215 1.00 52.50 282 ALA A O 1
ATOM 2325 N N . SER A 1 283 ? -36.815 -1.211 -13.728 1.00 54.56 283 SER A N 1
ATOM 2326 C CA . SER A 1 283 ? -36.369 -2.292 -14.600 1.00 54.56 283 SER A CA 1
ATOM 2327 C C . SER A 1 283 ? -35.674 -3.375 -13.776 1.00 54.56 283 SER A C 1
ATOM 2329 O O . SER A 1 283 ? -34.466 -3.327 -13.543 1.00 54.56 283 SER A O 1
ATOM 2331 N N . ALA A 1 284 ? -36.435 -4.382 -13.347 1.00 55.72 284 ALA A N 1
ATOM 2332 C CA . ALA A 1 284 ? -35.851 -5.718 -13.333 1.00 55.72 284 ALA A CA 1
ATOM 2333 C C . ALA A 1 284 ? -35.350 -5.996 -14.767 1.00 55.72 284 ALA A C 1
ATOM 2335 O O . ALA A 1 284 ? -36.081 -5.649 -15.698 1.00 55.72 284 ALA A O 1
ATOM 2336 N N . PRO A 1 285 ? -34.134 -6.533 -14.974 1.00 55.19 285 PRO A N 1
ATOM 2337 C CA . PRO A 1 285 ? -33.724 -6.954 -16.310 1.00 55.19 285 PRO A CA 1
ATOM 2338 C C . PRO A 1 285 ? -34.799 -7.903 -16.844 1.00 55.19 285 PRO A C 1
ATOM 2340 O O . PRO A 1 285 ? -35.201 -8.832 -16.133 1.00 55.19 285 PRO A O 1
ATOM 2343 N N . GLU A 1 286 ? -35.325 -7.626 -18.040 1.00 57.28 286 GLU A N 1
ATOM 2344 C CA . GLU A 1 286 ? -36.246 -8.563 -18.673 1.00 57.28 286 GLU A CA 1
ATOM 2345 C C . GLU A 1 286 ? -35.517 -9.912 -18.792 1.00 57.28 286 GLU A C 1
ATOM 2347 O O . GLU A 1 286 ? -34.303 -9.933 -19.000 1.00 57.28 286 GLU A O 1
ATOM 2352 N N . PRO A 1 287 ? -36.199 -11.055 -18.612 1.00 58.78 287 PRO A N 1
ATOM 2353 C CA . PRO A 1 287 ? -35.551 -12.365 -18.681 1.00 58.78 287 PRO A CA 1
ATOM 2354 C C . PRO A 1 287 ? -34.781 -12.606 -19.996 1.00 58.78 287 PRO A C 1
ATOM 2356 O O . PRO A 1 287 ? -33.883 -13.444 -20.013 1.00 58.78 287 PRO A O 1
ATOM 2359 N N . ASP A 1 288 ? -35.078 -11.835 -21.047 1.00 60.50 288 ASP A N 1
ATOM 2360 C CA . ASP A 1 288 ? -34.377 -11.837 -22.336 1.00 60.50 288 ASP A CA 1
ATOM 2361 C C . ASP A 1 288 ? -33.043 -11.053 -22.347 1.00 60.50 288 ASP A C 1
ATOM 2363 O O . ASP A 1 288 ? -32.218 -11.279 -23.231 1.00 60.50 288 ASP A O 1
ATOM 2367 N N . ASP A 1 289 ? -32.784 -10.183 -21.362 1.00 59.00 289 ASP A N 1
ATOM 2368 C CA . ASP A 1 289 ? -31.521 -9.434 -21.205 1.00 59.00 289 ASP A CA 1
ATOM 2369 C C . ASP A 1 289 ? -30.466 -10.199 -20.383 1.00 59.00 289 ASP A C 1
ATOM 2371 O O . ASP A 1 289 ? -29.332 -9.735 -20.207 1.00 59.00 289 ASP A O 1
ATOM 2375 N N . LEU A 1 290 ? -30.804 -11.385 -19.864 1.00 64.56 290 LEU A N 1
ATOM 2376 C CA . LEU A 1 290 ? -29.826 -12.250 -19.215 1.00 64.56 290 LEU A CA 1
ATOM 2377 C C . LEU A 1 290 ? -28.947 -12.914 -20.288 1.00 64.56 290 LEU A C 1
ATOM 2379 O O . LEU A 1 290 ? -29.472 -13.514 -21.228 1.00 64.56 290 LEU A O 1
ATOM 2383 N N . PRO A 1 291 ? -27.605 -12.855 -20.170 1.00 75.50 291 PRO A N 1
ATOM 2384 C CA . PRO A 1 291 ? -26.737 -13.580 -21.085 1.00 75.50 291 PRO A CA 1
ATOM 2385 C C . PRO A 1 291 ? -27.108 -15.071 -21.052 1.00 75.50 291 PRO A C 1
ATOM 2387 O O . PRO A 1 291 ? -27.336 -15.610 -19.962 1.00 75.50 291 PRO A O 1
ATOM 2390 N N . PRO A 1 292 ? -27.177 -15.747 -22.216 1.00 79.19 292 PRO A N 1
ATOM 2391 C CA . PRO A 1 292 ? -27.537 -17.154 -22.260 1.00 79.19 292 PRO A CA 1
ATOM 2392 C C . PRO A 1 292 ? -26.585 -17.946 -21.356 1.00 79.19 292 PRO A C 1
ATOM 2394 O O . PRO A 1 292 ? -25.387 -17.633 -21.307 1.00 79.19 292 PRO A O 1
ATOM 2397 N N . PRO A 1 293 ? -27.092 -18.954 -20.626 1.00 78.69 293 PRO A N 1
ATOM 2398 C CA . PRO A 1 293 ? -26.250 -19.758 -19.760 1.00 78.69 293 PRO A CA 1
ATOM 2399 C C . PRO A 1 293 ? -25.096 -20.357 -20.580 1.00 78.69 293 PRO A C 1
ATOM 2401 O O . PRO A 1 293 ? -25.289 -20.714 -21.748 1.00 78.69 293 PRO A O 1
ATOM 2404 N N . PRO A 1 294 ? -23.883 -20.454 -20.005 1.00 82.81 294 PRO A N 1
ATOM 2405 C CA . PRO A 1 294 ? -22.757 -21.060 -20.697 1.00 82.81 294 PRO A CA 1
ATOM 2406 C C . PRO A 1 294 ? -23.122 -22.489 -21.140 1.00 82.81 294 PRO A C 1
ATOM 2408 O O . PRO A 1 294 ? -23.867 -23.167 -20.431 1.00 82.81 294 PRO A O 1
ATOM 2411 N N . PRO A 1 295 ? -22.602 -22.964 -22.288 1.00 83.56 295 PRO A N 1
ATOM 2412 C CA . PRO A 1 295 ? -23.045 -24.204 -22.941 1.00 83.56 295 PRO A CA 1
ATOM 2413 C C . PRO A 1 295 ? -22.921 -25.475 -22.079 1.00 83.56 295 PRO A C 1
ATOM 2415 O O . PRO A 1 295 ? -23.559 -26.477 -22.390 1.00 83.56 295 PRO A O 1
ATOM 2418 N N . ASP A 1 296 ? -22.166 -25.420 -20.979 1.00 81.19 296 ASP A N 1
ATOM 2419 C CA . ASP A 1 296 ? -21.946 -26.533 -20.050 1.00 81.19 296 ASP A CA 1
ATOM 2420 C C . ASP A 1 296 ? -22.811 -26.460 -18.773 1.00 81.19 296 ASP A C 1
ATOM 2422 O O . ASP A 1 296 ? -22.671 -27.294 -17.874 1.00 81.19 296 ASP A O 1
ATOM 2426 N N . PHE A 1 297 ? -23.707 -25.473 -18.650 1.00 73.00 297 PHE A N 1
ATOM 2427 C CA . PHE A 1 297 ? -24.596 -25.351 -17.494 1.00 73.00 297 PHE A CA 1
ATOM 2428 C C . PHE A 1 297 ? -25.780 -26.319 -17.619 1.00 73.00 297 PHE A C 1
ATOM 2430 O O . PHE A 1 297 ? -26.839 -25.984 -18.149 1.00 73.00 297 PHE A O 1
ATOM 2437 N N . ALA A 1 298 ? -25.601 -27.546 -17.130 1.00 75.00 298 ALA A N 1
ATOM 2438 C CA . ALA A 1 298 ? -26.702 -28.483 -16.951 1.00 75.00 298 ALA A CA 1
ATOM 2439 C C . ALA A 1 298 ? -27.543 -28.045 -15.735 1.00 75.00 298 ALA A C 1
ATOM 2441 O O . ALA A 1 298 ? -26.996 -27.986 -14.628 1.00 75.00 298 ALA A O 1
ATOM 2442 N N . PRO A 1 299 ? -28.846 -27.740 -15.895 1.00 71.00 299 PRO A N 1
ATOM 2443 C CA . PRO A 1 299 ? -29.692 -27.429 -14.753 1.00 71.00 299 PRO A CA 1
ATOM 2444 C C . PRO A 1 299 ? -29.698 -28.616 -13.775 1.00 71.00 299 PRO A C 1
ATOM 2446 O O . PRO A 1 299 ? -29.659 -29.775 -14.211 1.00 71.00 299 PRO A O 1
ATOM 2449 N N . PRO A 1 300 ? -29.712 -28.359 -12.455 1.00 71.38 300 PRO A N 1
ATOM 2450 C CA . PRO A 1 300 ? -29.803 -29.422 -11.465 1.00 71.38 300 PRO A CA 1
ATOM 2451 C C . PRO A 1 300 ? -31.062 -30.252 -11.735 1.00 71.38 300 PRO A C 1
ATOM 2453 O O . PRO A 1 300 ? -32.152 -29.708 -11.893 1.00 71.38 300 PRO A O 1
ATOM 2456 N N . ARG A 1 301 ? -30.898 -31.576 -11.835 1.00 64.12 301 ARG A N 1
ATOM 2457 C CA . ARG A 1 301 ? -32.013 -32.505 -12.051 1.00 64.12 301 ARG A CA 1
ATOM 2458 C C . ARG A 1 301 ? -33.007 -32.364 -10.896 1.00 64.12 301 ARG A C 1
ATOM 2460 O O . ARG A 1 301 ? -32.618 -32.514 -9.740 1.00 64.12 301 ARG A O 1
ATOM 2467 N N . GLU A 1 302 ? -34.271 -32.112 -11.224 1.00 61.06 302 GLU A N 1
ATOM 2468 C CA . GLU A 1 302 ? -35.381 -31.921 -10.273 1.00 61.06 302 GLU A CA 1
ATOM 2469 C C . GLU A 1 302 ? -35.697 -33.173 -9.426 1.00 61.06 302 GLU A C 1
ATOM 2471 O O . GLU A 1 302 ? -36.472 -33.108 -8.474 1.00 61.06 302 GLU A O 1
ATOM 2476 N N . ASP A 1 303 ? -35.035 -34.299 -9.695 1.00 59.78 303 ASP A N 1
ATOM 2477 C CA . ASP A 1 303 ? -35.265 -35.590 -9.039 1.00 59.78 303 ASP A CA 1
ATOM 2478 C C . ASP A 1 303 ? -34.792 -35.666 -7.566 1.00 59.78 303 ASP A C 1
ATOM 2480 O O . ASP A 1 303 ? -34.907 -36.717 -6.941 1.00 59.78 303 ASP A O 1
ATOM 2484 N N . LEU A 1 304 ? -34.257 -34.585 -6.980 1.00 55.47 304 LEU A N 1
ATOM 2485 C CA . LEU A 1 304 ? -33.639 -34.592 -5.640 1.00 55.47 304 LEU A CA 1
ATOM 2486 C C . LEU A 1 304 ? -34.446 -33.901 -4.523 1.00 55.47 304 LEU A C 1
ATOM 2488 O O . LEU A 1 304 ? -33.954 -33.818 -3.401 1.00 55.47 304 LEU A O 1
ATOM 2492 N N . ILE A 1 305 ? -35.674 -33.429 -4.777 1.00 51.12 305 ILE A N 1
ATOM 2493 C CA . ILE A 1 305 ? -36.455 -32.657 -3.777 1.00 51.12 305 ILE A CA 1
ATOM 2494 C C . ILE A 1 305 ? -37.526 -33.504 -3.042 1.00 51.12 305 ILE A C 1
ATOM 2496 O O . ILE A 1 305 ? -38.194 -33.015 -2.136 1.00 51.12 305 ILE A O 1
ATOM 2500 N N . MET A 1 306 ? -37.678 -34.800 -3.339 1.00 50.22 306 MET A N 1
ATOM 2501 C CA . MET A 1 306 ? -38.786 -35.618 -2.800 1.00 50.22 306 MET A CA 1
ATOM 2502 C C . MET A 1 306 ? -38.445 -36.572 -1.638 1.00 50.22 306 MET A C 1
ATOM 2504 O O . MET A 1 306 ? -39.225 -37.483 -1.384 1.00 50.22 306 MET A O 1
ATOM 2508 N N . GLU A 1 307 ? -37.361 -36.382 -0.877 1.00 50.25 307 GLU A N 1
ATOM 2509 C CA . GLU A 1 307 ? -37.100 -37.223 0.311 1.00 50.25 307 GLU A CA 1
ATOM 2510 C C . GLU A 1 307 ? -36.415 -36.477 1.465 1.00 50.25 307 GLU A C 1
ATOM 2512 O O . GLU A 1 307 ? -35.270 -36.747 1.791 1.00 50.25 307 GLU A O 1
ATOM 2517 N N . THR A 1 308 ? -37.133 -35.588 2.155 1.00 53.91 308 THR A N 1
ATOM 2518 C CA . THR A 1 308 ? -36.945 -35.402 3.609 1.00 53.91 308 THR A CA 1
ATOM 2519 C C . THR A 1 308 ? -38.225 -34.847 4.226 1.00 53.91 308 THR A C 1
ATOM 2521 O O . THR A 1 308 ? -38.366 -33.645 4.443 1.00 53.91 308 THR A O 1
ATOM 2524 N N . ALA A 1 309 ? -39.171 -35.739 4.507 1.00 55.56 309 ALA A N 1
ATOM 2525 C CA . ALA A 1 309 ? -40.217 -35.517 5.495 1.00 55.56 309 ALA A CA 1
ATOM 2526 C C . ALA A 1 309 ? -40.197 -36.702 6.466 1.00 55.56 309 ALA A C 1
ATOM 2528 O O . ALA A 1 309 ? -40.852 -37.710 6.219 1.00 55.56 309 ALA A O 1
ATOM 2529 N N . PHE A 1 310 ? -39.403 -36.575 7.531 1.00 50.09 310 PHE A N 1
ATOM 2530 C CA . PHE A 1 310 ? -39.529 -37.312 8.790 1.00 50.09 310 PHE A CA 1
ATOM 2531 C C . PHE A 1 310 ? -39.060 -36.416 9.934 1.00 50.09 310 PHE A C 1
ATOM 2533 O O . PHE A 1 310 ? -38.001 -35.770 9.769 1.00 50.09 310 PHE A O 1
#

Solvent-accessible surface area (backbone atoms only — not comparable to full-atom values): 18346 Å² total; per-residue (Å²): 130,68,61,67,64,55,47,60,76,68,56,78,87,74,57,68,71,63,41,45,77,71,68,43,90,74,80,91,75,81,53,67,69,57,53,52,49,48,48,51,52,22,47,49,57,48,50,67,73,52,79,62,85,83,48,88,77,47,53,62,55,52,52,51,51,27,51,51,44,31,53,51,52,50,51,50,51,50,51,51,52,51,56,48,54,53,48,52,50,54,48,54,51,48,53,50,50,47,55,53,50,49,55,50,46,53,53,48,49,55,49,45,52,49,51,52,50,47,51,63,48,38,74,70,58,54,79,38,72,64,55,55,49,46,51,49,50,50,51,52,50,52,47,54,60,71,65,26,68,70,62,52,50,61,33,54,75,80,28,76,68,54,48,51,54,50,58,50,49,52,54,51,50,52,51,52,50,54,52,50,52,51,51,51,51,52,48,50,56,49,50,54,49,50,55,47,52,51,52,51,52,52,46,53,56,48,47,54,49,50,52,50,52,46,54,53,49,52,51,51,48,53,48,58,47,64,75,60,70,53,73,78,56,90,58,72,76,61,87,55,70,78,69,79,55,89,84,44,94,56,37,70,64,52,50,54,52,50,51,54,53,50,53,54,51,36,56,77,68,73,49,88,81,54,78,76,76,73,52,77,81,79,74,69,78,55,85,83,73,53,77,76,75,61,95,81,69,73,76,81,72,79,87,75,78,85,80,85,89,129

pLDDT: mean 78.3, std 12.62, range [39.28, 97.06]

Sequence (310 aa):
MDIRGALRKRTERVPLRALERRGFRSVQVLDMRTIERIVSEAVEQVFVRHEREVSAGERGTIEHEAKQEFLKLLAEHKKVLAAKTEAERVRAELEKRLAELGRERERQQHALERAQREQLSSRDVSISP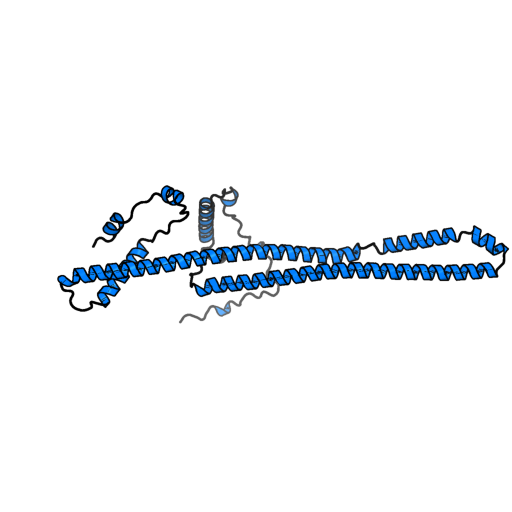EAFAELERRLRHLFDQLMNEQQRRSLAEIGPRALKGLSEFERELARMIDELLARERDRYLSEERREHDRRVELLERRLAKVNRALAETEKRLEQVVKAKSVDPGIASVYDTVQGLDASDPAYGRKRELLHVIFLENLELQGKPIEPEDREPQASAPEPDDLPPPPPDFAPPREDLIMETAF

Secondary structure (DSSP, 8-state):
--HHHHHHHHS----HHHHHHTT-S---PPPHHHHHHHHHHHHHHHHHHT-S---TTTHHHHHHHHHHHHHHHHHHHHHHHHHHHHHHHHHHHHHHHHHHHHHHHHHHHHHHHHHHHHHHHHHHHSS-HHHHHHHHHHHHHHHHHHT-HHHHHHHHHH-HHHHHHHHHHHHHHHHHHHHHHHHHHHHHHHHHHHHHHHHHHHHHHHHHHHHHHHHHHHHHHHHHHHHHT-------STTS--PPPTT-TTHHHHHHHHHHHHHHHHHHTT----GGGTS----PPPGGGSPPPPTT-PPPPGGGSS----

Mean predicted aligned error: 16.19 Å

Radius of gyration: 42.29 Å; Cα contacts (8 Å, |Δi|>4): 79; chains: 1; bounding box: 93×62×124 Å

Foldseek 3Di:
DPVVVVVVVVDDDDDPVNCVVVVNPDDDDDDPVNLVVLLVVLLVVLCVVCVDDQDPVCVVVSVVSSVVSSVVVVVVVVVLVVVVVVLVVVLVVLVVVLVVLVVVLVVLVVVLVVLVVCVVVCVCVVCHPVNLVVVLVVVVVVLDVVVDPVVVVVQVVVHDVSNVVVVVVSVVVNVVVVVVSVVVVVVVVVVVVVVSVVVSVVSVVVSVVSVVVSVVSVVVSVCSCVVSVPVNPVPPPPVPPPQDDPPDPCNVVVLVVVLVVVVVVCVVVVHDQDPVSVDSPPDPDDPVNDDPPDPPDDDPPPVPPPDDDD